Protein AF-A0A6J4HSN8-F1 (afdb_monomer_lite)

pLDDT: mean 77.22, std 13.05, range [32.66, 96.19]

Foldseek 3Di:
DDDPCCVVVVVVVVVVVVVVLVVVVVVCVVPPVVVVVVLVVLQQLQAWDQLDDVLQKIKGKAFDAKEKERWDQDPNDTDIDIDTDIAMEMDSPHGDDTDRDSDHDDYHYDNPDDLKDKYKYKDKDFQVNLQVVLCVQAAQDWDAFPNRQKIKHFPGWGWFDDAFWIKIKTFIWIWHDDPPDIDIDGDIWIWTWHWDQDPVQQWIATPPTAGDPPPDPVVVVVCVCVRVTVNSVVSRVRSTGRCVVVQVVVQVSVQSSQQPDATDVNQKHKHWDFPDWAWDDWGHDRTIIMTIIMTMTGIDMDGPDD

Structure (mmCIF, N/CA/C/O backbone):
data_AF-A0A6J4HSN8-F1
#
_entry.id   AF-A0A6J4HSN8-F1
#
loop_
_atom_site.group_PDB
_atom_site.id
_atom_site.type_symbol
_atom_site.label_atom_id
_atom_site.label_alt_id
_atom_site.label_comp_id
_atom_site.label_asym_id
_atom_site.label_entity_id
_atom_site.label_seq_id
_atom_site.pdbx_PDB_ins_code
_atom_site.Cartn_x
_atom_site.Cartn_y
_atom_site.Cartn_z
_atom_site.occupancy
_atom_site.B_iso_or_equiv
_atom_site.auth_seq_id
_atom_site.auth_comp_id
_atom_site.auth_asym_id
_atom_site.auth_atom_id
_atom_site.pdbx_PDB_model_num
ATOM 1 N N . LEU A 1 1 ? -29.006 -45.020 51.223 1.00 35.62 1 LEU A N 1
ATOM 2 C CA . LEU A 1 1 ? -29.617 -44.200 50.151 1.00 35.62 1 LEU A CA 1
ATOM 3 C C . LEU A 1 1 ? -28.921 -42.832 50.129 1.00 35.62 1 LEU A C 1
ATOM 5 O O . LEU A 1 1 ? -29.121 -42.061 51.056 1.00 35.62 1 LEU A O 1
ATOM 9 N N . LYS A 1 2 ? -28.040 -42.537 49.160 1.00 32.66 2 LYS A N 1
ATOM 10 C CA . LYS A 1 2 ? -27.459 -41.186 49.002 1.00 32.66 2 LYS A CA 1
ATOM 11 C C . LYS A 1 2 ? -28.371 -40.393 48.066 1.00 32.66 2 LYS A C 1
ATOM 13 O O . LYS A 1 2 ? -28.342 -40.602 46.857 1.00 32.66 2 LYS A O 1
ATOM 18 N N . ILE A 1 3 ? -29.231 -39.540 48.618 1.00 44.28 3 ILE A N 1
ATOM 19 C CA . ILE A 1 3 ? -30.069 -38.646 47.812 1.00 44.28 3 ILE A CA 1
ATOM 20 C C . ILE A 1 3 ? -29.162 -37.510 47.329 1.00 44.28 3 ILE A C 1
ATOM 22 O O . ILE A 1 3 ? -28.754 -36.661 48.114 1.00 44.28 3 ILE A O 1
ATOM 26 N N . GLY A 1 4 ? -28.793 -37.526 46.046 1.00 40.25 4 GLY A N 1
ATOM 27 C CA . GLY A 1 4 ? -28.019 -36.450 45.431 1.00 40.25 4 GLY A CA 1
ATOM 28 C C . GLY A 1 4 ? -28.843 -35.165 45.388 1.00 40.25 4 GLY A C 1
ATOM 29 O O . GLY A 1 4 ? -29.735 -35.041 44.553 1.00 40.25 4 GLY A O 1
ATOM 30 N N . LEU A 1 5 ? -28.553 -34.228 46.294 1.00 46.97 5 LEU A N 1
ATOM 31 C CA . LEU A 1 5 ? -29.228 -32.928 46.400 1.00 46.97 5 LEU A CA 1
ATOM 32 C C . LEU A 1 5 ? -28.950 -32.007 45.194 1.00 46.97 5 LEU A C 1
ATOM 34 O O . LEU A 1 5 ? -29.726 -31.090 44.948 1.00 46.97 5 LEU A O 1
ATOM 38 N N . ALA A 1 6 ? -27.906 -32.288 44.402 1.00 48.78 6 ALA A N 1
ATOM 39 C CA . ALA A 1 6 ? -27.501 -31.498 43.232 1.00 48.78 6 ALA A CA 1
ATOM 40 C C . ALA A 1 6 ? -28.662 -31.216 42.259 1.00 48.78 6 ALA A C 1
ATOM 42 O O . ALA A 1 6 ? -28.942 -30.062 41.949 1.00 48.78 6 ALA A O 1
ATOM 43 N N . ARG A 1 7 ? -29.451 -32.245 41.915 1.00 44.44 7 ARG A N 1
ATOM 44 C CA . ARG A 1 7 ? -30.573 -32.150 40.957 1.00 44.44 7 ARG A CA 1
ATOM 45 C C . ARG A 1 7 ? -31.725 -31.229 41.383 1.00 44.44 7 ARG A C 1
ATOM 47 O O . ARG A 1 7 ? -32.540 -30.858 40.546 1.00 44.44 7 ARG A O 1
ATOM 54 N N . PHE A 1 8 ? -31.811 -30.885 42.668 1.00 53.31 8 PHE A N 1
ATOM 55 C CA . PHE A 1 8 ? -32.818 -29.963 43.205 1.00 53.31 8 PHE A CA 1
ATOM 56 C C . PHE A 1 8 ? -32.242 -28.573 43.498 1.00 53.31 8 PHE A C 1
ATOM 58 O O . PHE A 1 8 ? -32.979 -27.591 43.519 1.00 53.31 8 PHE A O 1
ATOM 65 N N . VAL A 1 9 ? -30.926 -28.488 43.706 1.00 49.81 9 VAL A N 1
ATOM 66 C CA . VAL A 1 9 ? -30.218 -27.254 44.058 1.00 49.81 9 VAL A CA 1
ATOM 67 C C . VAL A 1 9 ? -29.805 -26.475 42.804 1.00 49.81 9 VAL A C 1
ATOM 69 O O . VAL A 1 9 ? -29.931 -25.255 42.789 1.00 49.81 9 VAL A O 1
ATOM 72 N N . GLU A 1 10 ? -29.409 -27.146 41.720 1.00 52.69 10 GLU A N 1
ATOM 73 C CA . GLU A 1 10 ? -29.001 -26.496 40.462 1.00 52.69 10 GLU A CA 1
ATOM 74 C C . GLU A 1 10 ? -30.102 -25.656 39.791 1.00 52.69 10 GLU A C 1
ATOM 76 O O . GLU A 1 10 ? -29.844 -24.484 39.505 1.00 52.69 10 GLU A O 1
ATOM 81 N N . PRO A 1 11 ? -31.342 -26.154 39.604 1.00 55.50 11 PRO A N 1
ATOM 82 C CA . PRO A 1 11 ? -32.409 -25.355 38.998 1.00 55.50 11 PRO A CA 1
ATOM 83 C C . PRO A 1 11 ? -32.839 -24.179 39.886 1.00 55.50 11 PRO A C 1
ATOM 85 O O . PRO A 1 11 ? -33.181 -23.103 39.393 1.00 55.50 11 PRO A O 1
ATOM 88 N N . ALA A 1 12 ? -32.815 -24.365 41.210 1.00 55.16 12 ALA A N 1
ATOM 89 C CA . ALA A 1 12 ? -33.155 -23.326 42.178 1.00 55.16 12 ALA A CA 1
ATOM 90 C C . ALA A 1 12 ? -32.089 -22.217 42.218 1.00 55.16 12 ALA A C 1
ATOM 92 O O . ALA A 1 12 ? -32.441 -21.035 42.197 1.00 55.16 12 ALA A O 1
ATOM 93 N N . LEU A 1 13 ? -30.804 -22.588 42.181 1.00 51.19 13 LEU A N 1
ATOM 94 C CA . LEU A 1 13 ? -29.681 -21.656 42.068 1.00 51.19 13 LEU A CA 1
ATOM 95 C C . LEU A 1 13 ? -29.677 -20.922 40.724 1.00 51.19 13 LEU A C 1
ATOM 97 O O . LEU A 1 13 ? -29.475 -19.712 40.709 1.00 51.19 13 LEU A O 1
ATOM 101 N N . GLN A 1 14 ? -29.961 -21.596 39.604 1.00 54.94 14 GLN A N 1
ATOM 102 C CA . GLN A 1 14 ? -30.083 -20.945 38.290 1.00 54.94 14 GLN A CA 1
ATOM 103 C C . GLN A 1 14 ? -31.237 -19.942 38.243 1.00 54.94 14 GLN A C 1
ATOM 105 O O . GLN A 1 14 ? -31.077 -18.833 37.729 1.00 54.94 14 GLN A O 1
ATOM 110 N N . ASN A 1 15 ? -32.389 -20.286 38.819 1.00 64.25 15 ASN A N 1
ATOM 111 C CA . ASN A 1 15 ? -33.522 -19.369 38.911 1.00 64.25 15 ASN A CA 1
ATOM 112 C C . ASN A 1 15 ? -33.229 -18.171 39.828 1.00 64.25 15 ASN A C 1
ATOM 114 O O . ASN A 1 15 ? -33.616 -17.047 39.502 1.00 64.25 15 ASN A O 1
ATOM 118 N N . GLN A 1 16 ? -32.524 -18.378 40.946 1.00 55.88 16 GLN A N 1
ATOM 119 C CA . GLN A 1 16 ? -32.071 -17.283 41.808 1.00 55.88 16 GLN A CA 1
ATOM 120 C C . GLN A 1 16 ? -31.019 -16.414 41.121 1.00 55.88 16 GLN A C 1
ATOM 122 O O . GLN A 1 16 ? -31.151 -15.199 41.172 1.00 55.88 16 GLN A O 1
ATOM 127 N N . MET A 1 17 ? -30.045 -16.994 40.415 1.00 53.16 17 MET A N 1
ATOM 128 C CA . MET A 1 17 ? -29.073 -16.236 39.621 1.00 53.16 17 MET A CA 1
ATOM 129 C C . MET A 1 17 ? -29.759 -15.422 38.525 1.00 53.16 17 MET A C 1
ATOM 131 O O . MET A 1 17 ? -29.436 -14.258 38.366 1.00 53.16 17 MET A O 1
ATOM 135 N N . THR A 1 18 ? -30.756 -15.975 37.830 1.00 61.28 18 THR A N 1
ATOM 136 C CA . THR A 1 18 ? -31.493 -15.251 36.778 1.00 61.28 18 THR A CA 1
ATOM 137 C C . THR A 1 18 ? -32.290 -14.075 37.353 1.00 61.28 18 THR A C 1
ATOM 139 O O . THR A 1 18 ? -32.287 -12.986 36.780 1.00 61.28 18 THR A O 1
ATOM 142 N N . ARG A 1 19 ? -32.932 -14.251 38.520 1.00 64.00 19 ARG A N 1
ATOM 143 C CA . ARG A 1 19 ? -33.612 -13.150 39.228 1.00 64.00 19 ARG A CA 1
ATOM 144 C C . ARG A 1 19 ? -32.633 -12.115 39.769 1.00 64.00 19 ARG A C 1
ATOM 146 O O . ARG A 1 19 ? -32.897 -10.928 39.624 1.00 64.00 19 ARG A O 1
ATOM 153 N N . LEU A 1 20 ? -31.526 -12.553 40.366 1.00 55.06 20 LEU A N 1
ATOM 154 C CA . LEU A 1 20 ? -30.485 -11.671 40.886 1.00 55.06 20 LEU A CA 1
ATOM 155 C C . LEU A 1 20 ? -29.830 -10.886 39.753 1.00 55.06 20 LEU A C 1
ATOM 157 O O . LEU A 1 20 ? -29.659 -9.690 39.907 1.00 55.06 20 LEU A O 1
ATOM 161 N N . SER A 1 21 ? -29.559 -11.499 38.597 1.00 53.72 21 SER A N 1
ATOM 162 C CA . SER A 1 21 ? -29.107 -10.799 37.391 1.00 53.72 21 SER A CA 1
ATOM 163 C C . SER A 1 21 ? -30.133 -9.772 36.919 1.00 53.72 21 SER A C 1
ATOM 165 O O . SER A 1 21 ? -29.753 -8.638 36.668 1.00 53.72 21 SER A O 1
ATOM 167 N N . GLY A 1 22 ? -31.428 -10.107 36.883 1.00 60.62 22 GLY A N 1
ATOM 168 C CA . GLY A 1 22 ? -32.477 -9.148 36.512 1.00 60.62 22 GLY A CA 1
ATOM 169 C C . GLY A 1 22 ? -32.633 -7.981 37.500 1.00 60.62 22 GLY A C 1
ATOM 170 O O . GLY A 1 22 ? -32.866 -6.846 37.089 1.00 60.62 22 GLY A O 1
ATOM 171 N N . GLN A 1 23 ? -32.474 -8.230 38.802 1.00 55.91 23 GLN A N 1
ATOM 172 C CA . GLN A 1 23 ? -32.487 -7.191 39.839 1.00 55.91 23 GLN A CA 1
ATOM 173 C C . GLN A 1 23 ? -31.212 -6.345 39.821 1.00 55.91 23 GLN A C 1
ATOM 175 O O . GLN A 1 23 ? -31.280 -5.131 40.000 1.00 55.91 23 GLN A O 1
ATOM 180 N N . LEU A 1 24 ? -30.060 -6.965 39.562 1.00 51.94 24 LEU A N 1
ATOM 181 C CA . LEU A 1 24 ? -28.791 -6.273 39.394 1.00 51.94 24 LEU A CA 1
ATOM 182 C C . LEU A 1 24 ? -28.817 -5.409 38.133 1.00 51.94 24 LEU A C 1
ATOM 184 O O . LEU A 1 24 ? -28.381 -4.271 38.197 1.00 51.94 24 LEU A O 1
ATOM 188 N N . ASP A 1 25 ? -29.398 -5.886 37.029 1.00 51.94 25 ASP A N 1
ATOM 189 C CA . ASP A 1 25 ? -29.615 -5.097 35.811 1.00 51.94 25 ASP A CA 1
ATOM 190 C C . ASP A 1 25 ? -30.486 -3.867 36.099 1.00 51.94 25 ASP A C 1
ATOM 192 O O . ASP A 1 25 ? -30.161 -2.764 35.660 1.00 51.94 25 ASP A O 1
ATOM 196 N N . GLN A 1 26 ? -31.558 -4.017 36.884 1.00 60.19 26 GLN A N 1
ATOM 197 C CA . GLN A 1 26 ? -32.403 -2.893 37.299 1.00 60.19 26 GLN A CA 1
ATOM 198 C C . GLN A 1 26 ? -31.677 -1.913 38.233 1.00 60.19 26 GLN A C 1
ATOM 200 O O . GLN A 1 26 ? -31.840 -0.705 38.085 1.00 60.19 26 GLN A O 1
ATOM 205 N N . GLU A 1 27 ? -30.873 -2.390 39.184 1.00 53.91 27 GLU A N 1
ATOM 206 C CA . GLU A 1 27 ? -30.109 -1.518 40.086 1.00 53.91 27 GLU A CA 1
ATOM 207 C C . GLU A 1 27 ? -28.909 -0.859 39.391 1.00 53.91 27 GLU A C 1
ATOM 209 O O . GLU A 1 27 ? -28.627 0.309 39.648 1.00 53.91 27 GLU A O 1
ATOM 214 N N . ILE A 1 28 ? -28.257 -1.540 38.447 1.00 52.53 28 ILE A N 1
ATOM 215 C CA . ILE A 1 28 ? -27.231 -0.970 37.566 1.00 52.53 28 ILE A CA 1
ATOM 216 C C . ILE A 1 28 ? -27.851 0.134 36.701 1.00 52.53 28 ILE A C 1
ATOM 218 O O . ILE A 1 28 ? -27.281 1.217 36.609 1.00 52.53 28 ILE A O 1
ATOM 222 N N . GLN A 1 29 ? -29.045 -0.085 36.141 1.00 53.22 29 GLN A N 1
ATOM 223 C CA . GLN A 1 29 ? -29.783 0.945 35.398 1.00 53.22 29 GLN A CA 1
ATOM 224 C C . GLN A 1 29 ? -30.197 2.146 36.264 1.00 53.22 29 GLN A C 1
ATOM 226 O O . GLN A 1 29 ? -30.306 3.251 35.739 1.00 53.22 29 GLN A O 1
ATOM 231 N N . LYS A 1 30 ? -30.437 1.948 37.567 1.00 54.84 30 LYS A N 1
ATOM 232 C CA . LYS A 1 30 ? -30.853 3.012 38.499 1.00 54.84 30 LYS A CA 1
ATOM 233 C C . LYS A 1 30 ? -29.694 3.779 39.137 1.00 54.84 30 LYS A C 1
ATOM 235 O O . LYS A 1 30 ? -29.874 4.944 39.474 1.00 54.84 30 LYS A O 1
ATOM 240 N N . ARG A 1 31 ? -28.547 3.132 39.379 1.00 46.34 31 ARG A N 1
ATOM 241 C CA . ARG A 1 31 ? -27.444 3.691 40.190 1.00 46.34 31 ARG A CA 1
ATOM 242 C C . ARG A 1 31 ? -26.204 4.071 39.397 1.00 46.34 31 ARG A C 1
ATOM 244 O O . ARG A 1 31 ? -25.412 4.874 39.878 1.00 46.34 31 ARG A O 1
ATOM 251 N N . LEU A 1 32 ? -26.021 3.515 38.204 1.00 53.09 32 LEU A N 1
ATOM 252 C CA . LEU A 1 32 ? -24.936 3.896 37.314 1.00 53.09 32 LEU A CA 1
ATOM 253 C C . LEU A 1 32 ? -25.524 4.682 36.140 1.00 53.09 32 LEU A C 1
ATOM 255 O O . LEU A 1 32 ? -26.276 4.131 35.339 1.00 53.09 32 LEU A O 1
ATOM 259 N N . ASN A 1 33 ? -25.104 5.940 35.965 1.00 62.31 33 ASN A N 1
ATOM 260 C CA . ASN A 1 33 ? -25.348 6.731 34.748 1.00 62.31 33 ASN A CA 1
ATOM 261 C C . ASN A 1 33 ? -24.555 6.177 33.541 1.00 62.31 33 ASN A C 1
ATOM 263 O O . ASN A 1 33 ? -23.995 6.921 32.739 1.00 62.31 33 ASN A O 1
ATOM 267 N N . LEU A 1 34 ? -24.500 4.849 33.375 1.00 61.59 34 LEU A N 1
ATOM 268 C CA . LEU A 1 34 ? -23.818 4.139 32.288 1.00 61.59 34 LEU A CA 1
ATOM 269 C C . LEU A 1 34 ? -24.185 4.714 30.927 1.00 61.59 34 LEU A C 1
ATOM 271 O O . LEU A 1 34 ? -23.325 4.824 30.064 1.00 61.59 34 LEU A O 1
ATOM 275 N N . ARG A 1 35 ? -25.440 5.134 30.742 1.00 68.88 35 ARG A N 1
ATOM 276 C CA . ARG A 1 35 ? -25.881 5.776 29.505 1.00 68.88 35 ARG A CA 1
ATOM 277 C C . ARG A 1 35 ? -25.112 7.064 29.207 1.00 68.88 35 ARG A C 1
ATOM 279 O O . ARG A 1 35 ? -24.726 7.261 28.061 1.00 68.88 35 ARG A O 1
ATOM 286 N N . GLU A 1 36 ? -24.876 7.916 30.201 1.00 72.12 36 GLU A N 1
ATOM 287 C CA . GLU A 1 36 ? -24.117 9.160 30.027 1.00 72.12 36 GLU A CA 1
ATOM 288 C C . GLU A 1 36 ? -22.640 8.872 29.748 1.00 72.12 36 GLU A C 1
ATOM 290 O O . GLU A 1 36 ? -22.066 9.458 28.834 1.00 72.12 36 GLU A O 1
ATOM 295 N N . TYR A 1 37 ? -22.038 7.912 30.453 1.00 68.62 37 TYR A N 1
ATOM 296 C CA . TYR A 1 37 ? -20.655 7.496 30.195 1.00 68.62 37 TYR A CA 1
ATOM 297 C C . TYR A 1 37 ? -20.482 6.894 28.797 1.00 68.62 37 TYR A C 1
ATOM 299 O O . TYR A 1 37 ? -19.551 7.248 28.072 1.00 68.62 37 TYR A O 1
ATOM 307 N N . ILE A 1 38 ? -21.409 6.029 28.379 1.00 72.44 38 ILE A N 1
ATOM 308 C CA . ILE A 1 38 ? -21.435 5.450 27.034 1.00 72.44 38 ILE A CA 1
ATOM 309 C C . ILE A 1 38 ? -21.650 6.555 25.991 1.00 72.44 38 ILE A C 1
ATOM 311 O O . ILE A 1 38 ? -20.986 6.546 24.960 1.00 72.44 38 ILE A O 1
ATOM 315 N N . GLN A 1 39 ? -22.512 7.538 26.264 1.00 78.88 39 GLN A N 1
ATOM 316 C CA . GLN A 1 39 ? -22.728 8.697 25.396 1.00 78.88 39 GLN A CA 1
ATOM 317 C C . GLN A 1 39 ? -21.461 9.545 25.240 1.00 78.88 39 GLN A C 1
ATOM 319 O O . GLN A 1 39 ? -21.115 9.943 24.128 1.00 78.88 39 GLN A O 1
ATOM 324 N N . GLN A 1 40 ? -20.741 9.811 26.330 1.00 76.44 40 GLN A N 1
ATOM 325 C CA . GLN A 1 40 ? -19.476 10.537 26.269 1.00 76.44 40 GLN A CA 1
ATOM 326 C C . GLN A 1 40 ? -18.419 9.746 25.496 1.00 76.44 40 GLN A C 1
ATOM 328 O O . GLN A 1 40 ? -17.773 10.307 24.612 1.00 76.44 40 GLN A O 1
ATOM 333 N N . ALA A 1 41 ? -18.268 8.448 25.773 1.00 73.56 41 ALA A N 1
ATOM 334 C CA . ALA A 1 41 ? -17.351 7.580 25.039 1.00 73.56 41 ALA A CA 1
ATOM 335 C C . ALA A 1 41 ? -17.697 7.537 23.542 1.00 73.56 41 ALA A C 1
ATOM 337 O O . ALA A 1 41 ? -16.810 7.687 22.708 1.00 73.56 41 ALA A O 1
ATOM 338 N N . TRP A 1 42 ? -18.984 7.432 23.199 1.00 82.12 42 TRP A N 1
ATOM 339 C CA . TRP A 1 42 ? -19.491 7.446 21.826 1.00 82.12 42 TRP A CA 1
ATOM 340 C C . TRP A 1 42 ? -19.127 8.730 21.076 1.00 82.12 42 TRP A C 1
ATOM 342 O O . TRP A 1 42 ? -18.672 8.677 19.933 1.00 82.12 42 TRP A O 1
ATOM 352 N N . LEU A 1 43 ? -19.293 9.889 21.716 1.00 84.94 43 LEU A N 1
ATOM 353 C CA . LEU A 1 43 ? -18.927 11.181 21.133 1.00 84.94 43 LEU A CA 1
ATOM 354 C C . LEU A 1 43 ? -17.409 11.335 20.987 1.00 84.94 43 LEU A C 1
ATOM 356 O O . LEU A 1 43 ? -16.938 11.827 19.963 1.00 84.94 43 LEU A O 1
ATOM 360 N N . LYS A 1 44 ? -16.639 10.920 22.000 1.00 80.00 44 LYS A N 1
ATOM 361 C CA . LYS A 1 44 ? -15.176 11.058 22.007 1.00 80.00 44 LYS A CA 1
ATOM 362 C C . LYS A 1 44 ? -14.499 10.114 21.010 1.00 80.00 44 LYS A C 1
ATOM 364 O O . LYS A 1 44 ? -13.562 10.536 20.344 1.00 80.00 44 LYS A O 1
ATOM 369 N N . LEU A 1 45 ? -14.995 8.882 20.856 1.00 79.44 45 LEU A N 1
ATOM 370 C CA . LEU A 1 45 ? -14.466 7.887 19.912 1.00 79.44 45 LEU A CA 1
ATOM 371 C C . LEU A 1 45 ? -14.485 8.397 18.460 1.00 79.44 45 LEU A C 1
ATOM 373 O O . LEU A 1 45 ? -13.597 8.074 17.681 1.00 79.44 45 LEU A O 1
ATOM 377 N N . GLN A 1 46 ? -15.481 9.214 18.109 1.00 87.31 46 GLN A N 1
ATOM 378 C CA . GLN A 1 46 ? -15.662 9.763 16.761 1.00 87.31 46 GLN A CA 1
ATOM 379 C C . GLN A 1 46 ? -14.707 10.912 16.415 1.00 87.31 46 GLN A C 1
ATOM 381 O O . GLN A 1 46 ? -14.684 11.370 15.271 1.00 87.31 46 GLN A O 1
ATOM 386 N N . GLN A 1 47 ? -13.938 11.417 17.382 1.00 87.12 47 GLN A N 1
ATOM 387 C CA . GLN A 1 47 ? -13.013 12.518 17.138 1.00 87.12 47 GLN A CA 1
ATOM 388 C C . GLN A 1 47 ? -11.721 12.008 16.482 1.00 87.12 47 GLN A C 1
ATOM 390 O O . GLN A 1 47 ? -11.125 11.056 16.987 1.00 87.12 47 GLN A O 1
ATOM 395 N N . PRO A 1 48 ? -11.236 12.652 15.402 1.00 87.44 48 PRO A N 1
ATOM 396 C CA . PRO A 1 48 ? -9.945 12.318 14.815 1.00 87.44 48 PRO A CA 1
ATOM 397 C C . PRO A 1 48 ? -8.804 12.479 15.809 1.00 87.44 48 PRO A C 1
ATOM 399 O O . PRO A 1 48 ? -8.647 13.543 16.415 1.00 87.44 48 PRO A O 1
ATOM 402 N N . VAL A 1 49 ? -7.958 11.459 15.893 1.00 81.94 49 VAL A N 1
ATOM 403 C CA . VAL A 1 49 ? -6.756 11.463 16.726 1.00 81.94 49 VAL A CA 1
ATOM 404 C C . VAL A 1 49 ? -5.535 11.507 15.824 1.00 81.94 49 VAL A C 1
ATOM 406 O O . VAL A 1 49 ? -5.412 10.709 14.896 1.00 81.94 49 VAL A O 1
ATOM 409 N N . GLN A 1 50 ? -4.623 12.439 16.093 1.00 82.38 50 GLN A N 1
ATOM 410 C CA . GLN A 1 50 ? -3.338 12.455 15.409 1.00 82.38 50 GLN A CA 1
ATOM 411 C C . GLN A 1 50 ? -2.495 11.301 15.944 1.00 82.38 50 GLN A C 1
ATOM 413 O O . GLN A 1 50 ? -2.169 11.266 17.129 1.00 82.38 50 GLN A O 1
ATOM 418 N N . ILE A 1 51 ? -2.160 10.362 15.068 1.00 73.00 51 ILE A N 1
ATOM 419 C CA . ILE A 1 51 ? -1.403 9.162 15.427 1.00 73.00 51 ILE A CA 1
ATOM 420 C C . ILE A 1 51 ? 0.074 9.263 15.047 1.00 73.00 51 ILE A C 1
ATOM 422 O O . ILE A 1 51 ? 0.893 8.549 15.623 1.00 73.00 51 ILE A O 1
ATOM 426 N N . ASP A 1 52 ? 0.418 10.166 14.123 1.00 70.31 52 ASP A N 1
ATOM 427 C CA . ASP A 1 52 ? 1.799 10.487 13.774 1.00 70.31 52 ASP A CA 1
ATOM 428 C C . ASP A 1 52 ? 1.929 11.957 13.341 1.00 70.31 52 ASP A C 1
ATOM 430 O O . ASP A 1 52 ? 1.178 12.449 12.495 1.00 70.31 52 ASP A O 1
ATOM 434 N N . LYS A 1 53 ? 2.881 12.678 13.943 1.00 76.25 53 LYS A N 1
ATOM 435 C CA . LYS A 1 53 ? 3.138 14.093 13.630 1.00 76.25 53 LYS A CA 1
ATOM 436 C C . LYS A 1 53 ? 3.995 14.269 12.378 1.00 76.25 53 LYS A C 1
ATOM 438 O O . LYS A 1 53 ? 3.774 15.220 11.637 1.00 76.25 53 LYS A O 1
ATOM 443 N N . THR A 1 54 ? 4.950 13.373 12.146 1.00 68.81 54 THR A N 1
ATOM 444 C CA . THR A 1 54 ? 5.903 13.434 11.031 1.00 68.81 54 THR A CA 1
ATOM 445 C C . THR A 1 54 ? 5.197 13.265 9.691 1.00 68.81 54 THR A C 1
ATOM 447 O O . THR A 1 54 ? 5.461 14.013 8.757 1.00 68.81 54 THR A O 1
ATOM 450 N N . TYR A 1 55 ? 4.259 12.325 9.618 1.00 67.19 55 TYR A N 1
ATOM 451 C CA . TYR A 1 55 ? 3.469 12.035 8.423 1.00 67.19 55 TYR A CA 1
ATOM 452 C C . TYR A 1 55 ? 2.101 12.726 8.427 1.00 67.19 55 TYR A C 1
ATOM 454 O O . TYR A 1 55 ? 1.286 12.455 7.549 1.00 67.19 55 TYR A O 1
ATOM 462 N N . ASN A 1 56 ? 1.831 13.584 9.422 1.00 73.25 56 ASN A N 1
ATOM 463 C CA . ASN A 1 5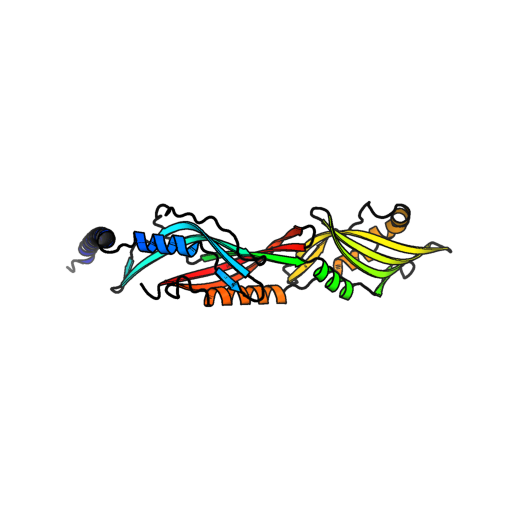6 ? 0.531 14.223 9.640 1.00 73.25 56 ASN A CA 1
ATOM 464 C C . ASN A 1 56 ? -0.636 13.220 9.526 1.00 73.25 56 ASN A C 1
ATOM 466 O O . ASN A 1 56 ? -1.636 13.478 8.854 1.00 73.25 56 ASN A O 1
ATOM 470 N N . ALA A 1 57 ? -0.466 12.049 10.146 1.00 72.25 57 ALA A N 1
ATOM 471 C CA . ALA A 1 57 ? -1.400 10.940 10.054 1.00 72.25 57 ALA A CA 1
ATOM 472 C C . ALA A 1 57 ? -2.474 11.042 11.141 1.00 72.25 57 ALA A C 1
ATOM 474 O O . ALA A 1 57 ? -2.170 11.214 12.327 1.00 72.25 57 ALA A O 1
ATOM 475 N N . TRP A 1 58 ? -3.731 10.888 10.738 1.00 81.75 58 TRP A N 1
ATOM 476 C CA . TRP A 1 58 ? -4.905 10.987 11.594 1.00 81.75 58 TRP A CA 1
ATOM 477 C C . TRP A 1 58 ? -5.761 9.732 11.483 1.00 81.75 58 TRP A C 1
ATOM 479 O O . TRP A 1 58 ? -6.136 9.329 10.385 1.00 81.75 58 TRP A O 1
ATOM 489 N N . LEU A 1 59 ? -6.100 9.151 12.631 1.00 79.31 59 LEU A N 1
ATOM 490 C CA . LEU A 1 59 ? -7.013 8.024 12.772 1.00 79.31 59 LEU A CA 1
ATOM 491 C C . LEU A 1 59 ? -8.420 8.543 13.066 1.00 79.31 59 LEU A C 1
ATOM 493 O O . LEU A 1 59 ? -8.601 9.382 13.947 1.00 79.31 59 LEU A O 1
ATOM 497 N N . THR A 1 60 ? -9.415 8.018 12.363 1.00 83.75 60 THR A N 1
ATOM 498 C CA . THR A 1 60 ? -10.834 8.291 12.607 1.00 83.75 60 THR A CA 1
ATOM 499 C C . THR A 1 60 ? -11.582 6.983 12.805 1.00 83.75 60 THR A C 1
ATOM 501 O O . THR A 1 60 ? -11.411 6.040 12.030 1.00 83.75 60 THR A O 1
ATOM 504 N N . VAL A 1 61 ? -12.429 6.936 13.833 1.00 81.56 61 VAL A N 1
ATOM 505 C CA . VAL A 1 61 ? -13.312 5.803 14.116 1.00 81.56 61 VAL A CA 1
ATOM 506 C C . VAL A 1 61 ? -14.748 6.222 13.825 1.00 81.56 61 VAL A C 1
ATOM 508 O O . VAL A 1 61 ? -15.234 7.217 14.356 1.00 81.56 61 VAL A O 1
ATOM 511 N N . ILE A 1 62 ? -15.430 5.455 12.980 1.00 85.44 62 ILE A N 1
ATOM 512 C CA . ILE A 1 62 ? -16.826 5.663 12.596 1.00 85.44 62 ILE A CA 1
ATOM 513 C C . ILE A 1 62 ? -17.632 4.496 13.179 1.00 85.44 62 ILE A C 1
ATOM 515 O O . ILE A 1 62 ? -17.701 3.429 12.560 1.00 85.44 62 ILE A O 1
ATOM 519 N N . PRO A 1 63 ? -18.176 4.641 14.398 1.00 83.25 63 PRO A N 1
ATOM 520 C CA . PRO A 1 63 ? -18.930 3.583 15.046 1.00 83.25 63 PRO A CA 1
ATOM 521 C C . PRO A 1 63 ? -20.358 3.495 14.488 1.00 83.25 63 PRO A C 1
ATOM 523 O O . PRO A 1 63 ? -21.006 4.509 14.227 1.00 83.25 63 PRO A O 1
ATOM 526 N N . HIS A 1 64 ? -20.857 2.269 14.339 1.00 83.00 64 HIS A N 1
ATOM 527 C CA . HIS A 1 64 ? -22.208 1.964 13.860 1.00 83.00 64 HIS A CA 1
ATOM 528 C C . HIS A 1 64 ? -23.090 1.349 14.947 1.00 83.00 64 HIS A C 1
ATOM 530 O O . HIS A 1 64 ? -24.187 1.848 15.186 1.00 83.00 64 HIS A O 1
ATOM 536 N N . ASP A 1 65 ? -22.597 0.318 15.639 1.00 81.06 65 ASP A N 1
ATOM 537 C CA . ASP A 1 65 ? -23.371 -0.412 16.648 1.00 81.06 65 ASP A CA 1
ATOM 538 C C . ASP A 1 65 ? -22.613 -0.524 17.968 1.00 81.06 65 ASP A C 1
ATOM 540 O O . ASP A 1 65 ? -21.384 -0.641 17.985 1.00 81.06 65 ASP A O 1
ATOM 544 N N . ILE A 1 66 ? -23.367 -0.592 19.068 1.00 78.50 66 ILE A N 1
ATOM 545 C CA . ILE A 1 66 ? -22.847 -0.932 20.394 1.00 78.50 66 ILE A CA 1
ATOM 546 C C . ILE A 1 66 ? -23.340 -2.328 20.752 1.00 78.50 66 ILE A C 1
ATOM 548 O O . ILE A 1 66 ? -24.544 -2.604 20.746 1.00 78.50 66 ILE A O 1
ATOM 552 N N . ARG A 1 67 ? -22.400 -3.208 21.085 1.00 77.94 67 ARG A N 1
ATOM 553 C CA . ARG A 1 67 ? -22.658 -4.590 21.480 1.00 77.94 67 ARG A CA 1
ATOM 554 C C . ARG A 1 67 ? -22.267 -4.808 22.930 1.00 77.94 67 ARG A C 1
ATOM 556 O O . ARG A 1 67 ? -21.243 -4.304 23.378 1.00 77.94 67 ARG A O 1
ATOM 563 N N . ILE A 1 68 ? -23.062 -5.587 23.651 1.00 75.81 68 ILE A N 1
ATOM 564 C CA . ILE A 1 68 ? -22.801 -5.935 25.049 1.00 75.81 68 ILE A CA 1
ATOM 565 C C . ILE A 1 68 ? -22.862 -7.444 25.249 1.00 75.81 68 ILE A C 1
ATOM 567 O O . ILE A 1 68 ? -23.728 -8.118 24.685 1.00 75.81 68 ILE A O 1
ATOM 571 N N . SER A 1 69 ? -21.942 -7.991 26.038 1.00 75.81 69 SER A N 1
ATOM 572 C CA . SER A 1 69 ? -22.011 -9.399 26.411 1.00 75.81 69 SER A CA 1
ATOM 573 C C . SER A 1 69 ? -23.091 -9.573 27.470 1.00 75.81 69 SER A C 1
ATOM 575 O O . SER A 1 69 ? -23.329 -8.650 28.251 1.00 75.81 69 SER A O 1
ATOM 577 N N . PRO A 1 70 ? -23.710 -10.758 27.583 1.00 70.38 70 PRO A N 1
ATOM 578 C CA . PRO A 1 70 ? -24.429 -11.080 28.804 1.00 70.38 70 PRO A CA 1
ATOM 579 C C . PRO A 1 70 ? -23.498 -10.904 30.002 1.00 70.38 70 PRO A C 1
ATOM 581 O O . PRO A 1 70 ? -22.306 -11.225 29.917 1.00 70.38 70 PRO A O 1
ATOM 584 N N . LEU A 1 71 ? -24.051 -10.406 31.100 1.00 69.38 71 LEU A N 1
ATOM 585 C CA . LEU A 1 71 ? -23.354 -10.306 32.369 1.00 69.38 71 LEU A CA 1
ATOM 586 C C . LEU A 1 71 ? -22.995 -11.713 32.863 1.00 69.38 71 LEU A C 1
ATOM 588 O O . LEU A 1 71 ? -23.865 -12.580 32.954 1.00 69.38 71 LEU A O 1
ATOM 592 N N . GLN A 1 72 ? -21.720 -11.950 33.164 1.00 69.38 72 GLN A N 1
ATOM 593 C CA . GLN A 1 72 ? -21.249 -13.232 33.689 1.00 69.38 72 GLN A CA 1
ATOM 594 C C . GLN A 1 72 ? -20.681 -13.038 35.089 1.00 69.38 72 GLN A C 1
ATOM 596 O O . GLN A 1 72 ? -19.763 -12.246 35.280 1.00 69.38 72 GLN A O 1
ATOM 601 N N . ALA A 1 73 ? -21.207 -13.776 36.063 1.00 67.94 73 ALA A N 1
ATOM 602 C CA . ALA A 1 73 ? -20.645 -13.836 37.405 1.00 67.94 73 ALA A CA 1
ATOM 603 C C . ALA A 1 73 ? -19.787 -15.103 37.528 1.00 67.94 73 ALA A C 1
ATOM 605 O O . ALA A 1 73 ? -20.310 -16.213 37.450 1.00 67.94 73 ALA A O 1
ATOM 606 N N . ALA A 1 74 ? -18.475 -14.944 37.698 1.00 68.25 74 ALA A N 1
ATOM 607 C CA . ALA A 1 74 ? -17.546 -16.054 37.901 1.00 68.25 74 ALA A CA 1
ATOM 608 C C . ALA A 1 74 ? -16.470 -15.657 38.917 1.00 68.25 74 ALA A C 1
ATOM 610 O O . ALA A 1 74 ? -15.962 -14.540 38.875 1.00 68.25 74 ALA A O 1
ATOM 611 N N . ASN A 1 75 ? -16.121 -16.562 39.836 1.00 66.81 75 ASN A N 1
ATOM 612 C CA . ASN A 1 75 ? -15.079 -16.354 40.855 1.00 66.81 75 ASN A CA 1
ATOM 613 C C . ASN A 1 75 ? -15.261 -15.075 41.702 1.00 66.81 75 ASN A C 1
ATOM 615 O O . ASN A 1 75 ? -14.290 -14.399 42.031 1.00 66.81 75 ASN A O 1
ATOM 619 N N . GLY A 1 76 ? -16.508 -14.712 42.023 1.00 65.00 76 GLY A N 1
ATOM 620 C CA . GLY A 1 76 ? -16.815 -13.488 42.775 1.00 65.00 76 GLY A CA 1
ATOM 621 C C . GLY A 1 76 ? -16.624 -12.186 41.986 1.00 65.00 76 GLY A C 1
ATOM 622 O O . GLY A 1 76 ? -16.702 -11.112 42.571 1.00 65.00 76 GLY A O 1
ATOM 623 N N . GLN A 1 77 ? -16.392 -12.265 40.672 1.00 51.25 77 GLN A N 1
ATOM 624 C CA . GLN A 1 77 ? -16.251 -11.115 39.782 1.00 51.25 77 GLN A CA 1
ATOM 625 C C . GLN A 1 77 ? -17.414 -11.057 38.788 1.00 51.25 77 GLN A C 1
ATOM 627 O O . GLN A 1 77 ? -17.861 -12.079 38.260 1.00 51.25 77 GLN A O 1
ATOM 632 N N . LEU A 1 78 ? -17.895 -9.842 38.532 1.00 57.94 78 LEU A N 1
ATOM 633 C CA . LEU A 1 78 ? -18.875 -9.537 37.494 1.00 57.94 78 LEU A CA 1
ATOM 634 C C . LEU A 1 78 ? -18.133 -9.104 36.230 1.00 57.94 78 LEU A C 1
ATOM 636 O O . LEU A 1 78 ? -17.451 -8.084 36.224 1.00 57.94 78 LEU A O 1
ATOM 640 N N . ASN A 1 79 ? -18.285 -9.878 35.160 1.00 63.25 79 ASN A N 1
ATOM 641 C CA . ASN A 1 79 ? -17.675 -9.622 33.865 1.00 63.25 79 ASN A CA 1
ATOM 642 C C . ASN A 1 79 ? -18.731 -9.116 32.880 1.00 63.25 79 ASN A C 1
ATOM 644 O O . ASN A 1 79 ? -19.693 -9.819 32.557 1.00 63.25 79 ASN A O 1
ATOM 648 N N . LEU A 1 80 ? -18.516 -7.900 32.381 1.00 66.06 80 LEU A N 1
ATOM 649 C CA . LEU A 1 80 ? -19.324 -7.256 31.352 1.00 66.06 80 LEU A CA 1
ATOM 650 C C . LEU A 1 80 ? -18.394 -6.755 30.246 1.00 66.06 80 LEU A C 1
ATOM 652 O O . LEU A 1 80 ? -17.454 -6.012 30.519 1.00 66.06 80 LEU A O 1
ATOM 656 N N . ARG A 1 81 ? -18.644 -7.153 28.996 1.00 71.50 81 ARG A N 1
ATOM 657 C CA . ARG A 1 81 ? -17.879 -6.693 27.830 1.00 71.50 81 ARG A CA 1
ATOM 658 C C . ARG A 1 81 ? -18.750 -5.780 26.987 1.00 71.50 81 ARG A C 1
ATOM 660 O O . ARG A 1 81 ? -19.880 -6.138 26.663 1.00 71.50 81 ARG A O 1
ATOM 667 N N . ILE A 1 82 ? -18.203 -4.633 26.608 1.00 70.69 82 ILE A N 1
ATOM 668 C CA . ILE A 1 82 ? -18.828 -3.681 25.690 1.00 70.69 82 ILE A CA 1
ATOM 669 C C . ILE A 1 82 ? -17.923 -3.586 24.464 1.00 70.69 82 ILE A C 1
ATOM 671 O O . ILE A 1 82 ? -16.717 -3.392 24.598 1.00 70.69 82 ILE A O 1
ATOM 675 N N . GLY A 1 83 ? -18.496 -3.756 23.278 1.00 71.00 83 GLY A N 1
ATOM 676 C CA . GLY A 1 83 ? -17.805 -3.658 21.999 1.00 71.00 83 GLY A CA 1
ATOM 677 C C . GLY A 1 83 ? -18.497 -2.670 21.068 1.00 71.00 83 GLY A C 1
ATOM 678 O O . GLY A 1 83 ? -19.699 -2.429 21.181 1.00 71.00 83 GLY A O 1
ATOM 679 N N . PHE A 1 84 ? -17.735 -2.125 20.126 1.00 75.12 84 PHE A N 1
ATOM 680 C CA . PHE A 1 84 ? -18.242 -1.253 19.071 1.00 75.12 84 PHE A CA 1
ATOM 681 C C . PHE A 1 84 ? -17.965 -1.906 17.721 1.00 75.12 84 PHE A C 1
ATOM 683 O O . PHE A 1 84 ? -16.833 -2.309 17.454 1.00 75.12 84 PHE A O 1
ATOM 690 N N . ASN A 1 85 ? -18.982 -1.989 16.866 1.00 75.56 85 ASN A N 1
ATOM 691 C CA . ASN A 1 85 ? -18.747 -2.238 15.449 1.00 75.56 85 ASN A CA 1
ATOM 692 C C . ASN A 1 85 ? -18.422 -0.898 14.801 1.00 75.56 85 ASN A C 1
ATOM 694 O O . ASN A 1 85 ? -19.284 -0.019 14.763 1.00 75.56 85 ASN A O 1
ATOM 698 N N . SER A 1 86 ? -17.204 -0.754 14.288 1.00 76.06 86 SER A N 1
ATOM 699 C CA . SER A 1 86 ? -16.727 0.511 13.737 1.00 76.06 86 SER A CA 1
ATOM 700 C C . SER A 1 86 ? -15.938 0.300 12.457 1.00 76.06 86 SER A C 1
ATOM 702 O O . SER A 1 86 ? -15.186 -0.667 12.341 1.00 76.06 86 SER A O 1
ATOM 704 N N . PHE A 1 87 ? -16.043 1.256 11.538 1.00 75.56 87 PHE A N 1
ATOM 705 C CA . PHE A 1 87 ? -15.036 1.432 10.500 1.00 75.56 87 PHE A CA 1
ATOM 706 C C . PHE A 1 87 ? -13.908 2.300 11.043 1.00 75.56 87 PHE A C 1
ATOM 708 O O . PHE A 1 87 ? -14.150 3.322 11.685 1.00 75.56 87 PHE A O 1
ATOM 715 N N . ILE A 1 88 ? -12.671 1.883 10.795 1.00 75.50 88 ILE A N 1
ATOM 716 C CA . ILE A 1 88 ? -11.477 2.624 11.191 1.00 75.50 88 ILE A CA 1
ATOM 717 C C . ILE A 1 88 ? -10.734 3.013 9.919 1.00 75.50 88 ILE A C 1
ATOM 719 O O . ILE A 1 88 ? -10.430 2.150 9.093 1.00 75.50 88 ILE A O 1
ATOM 723 N N . GLN A 1 89 ? -10.450 4.306 9.782 1.00 73.44 89 GLN A N 1
ATOM 724 C CA . GLN A 1 89 ? -9.735 4.882 8.649 1.00 73.44 89 GLN A CA 1
ATOM 725 C C . GLN A 1 89 ? -8.565 5.733 9.141 1.00 73.44 89 GLN A C 1
ATOM 727 O O . GLN A 1 89 ? -8.695 6.475 10.116 1.00 73.44 89 GLN A O 1
ATOM 732 N N . THR A 1 90 ? -7.454 5.683 8.409 1.00 73.88 90 THR A N 1
ATOM 733 C CA . THR A 1 90 ? -6.326 6.607 8.578 1.00 73.88 90 THR A CA 1
ATOM 734 C C . THR A 1 90 ? -6.150 7.468 7.334 1.00 73.88 90 THR A C 1
ATOM 736 O O . THR A 1 90 ? -6.227 6.960 6.216 1.00 73.88 90 THR A O 1
ATOM 739 N N . VAL A 1 91 ? -5.880 8.760 7.526 1.00 72.94 91 VAL A N 1
ATOM 740 C CA . VAL A 1 91 ? -5.540 9.712 6.457 1.00 72.94 91 VAL A CA 1
ATOM 741 C C . VAL A 1 91 ? -4.249 10.458 6.788 1.00 72.94 91 VAL A C 1
ATOM 743 O O . VAL A 1 91 ? -3.988 10.751 7.950 1.00 72.94 91 VAL A O 1
ATOM 746 N N . THR A 1 92 ? -3.435 10.761 5.779 1.00 68.38 92 THR A N 1
ATOM 747 C CA . THR A 1 92 ? -2.134 11.456 5.913 1.00 68.38 92 THR A CA 1
ATOM 748 C C . THR A 1 92 ? -2.129 12.855 5.292 1.00 68.38 92 THR A C 1
ATOM 750 O O . THR A 1 92 ? -1.125 13.559 5.326 1.00 68.38 92 THR A O 1
ATOM 753 N N . ASN A 1 93 ? -3.261 13.305 4.747 1.00 67.19 93 ASN A N 1
ATOM 754 C CA . ASN A 1 93 ? -3.420 14.615 4.111 1.00 67.19 93 ASN A CA 1
ATOM 755 C C . ASN A 1 93 ? -3.960 15.697 5.070 1.00 67.19 93 ASN A C 1
ATOM 757 O O . ASN A 1 93 ? -4.518 16.699 4.625 1.00 67.19 93 ASN A O 1
ATOM 761 N N . GLY A 1 94 ? -3.788 15.508 6.382 1.00 71.50 94 GLY A N 1
ATOM 762 C CA . GLY A 1 94 ? -4.250 16.432 7.420 1.00 71.50 94 GLY A CA 1
ATOM 763 C C . GLY A 1 94 ? -5.437 15.929 8.234 1.00 71.50 94 GLY A C 1
ATOM 764 O O . GLY A 1 94 ? -5.909 14.808 8.058 1.00 71.50 94 GLY A O 1
ATOM 765 N N . LYS A 1 95 ? -5.891 16.762 9.183 1.00 84.19 95 LYS A N 1
ATOM 766 C CA . LYS A 1 95 ? -6.977 16.404 10.103 1.00 84.19 95 LYS A CA 1
ATOM 767 C C . LYS A 1 95 ? -8.288 16.247 9.322 1.00 84.19 95 LYS A C 1
ATOM 769 O O . LYS A 1 95 ? -8.768 17.239 8.768 1.00 84.19 95 LYS A O 1
ATOM 774 N N . PRO A 1 96 ? -8.905 15.055 9.300 1.00 82.62 96 PRO A N 1
ATOM 775 C CA . PRO A 1 96 ? -10.151 14.853 8.579 1.00 82.62 96 PRO A CA 1
ATOM 776 C C . PRO A 1 96 ? -11.287 15.631 9.245 1.00 82.62 96 PRO A C 1
ATOM 778 O O . PRO A 1 96 ? -11.371 15.730 10.471 1.00 82.62 96 PRO A O 1
ATOM 781 N N . THR A 1 97 ? -12.189 16.170 8.428 1.00 84.44 97 THR A N 1
ATOM 782 C CA . THR A 1 97 ? -13.456 16.724 8.917 1.00 84.44 97 THR A CA 1
ATOM 783 C C . THR A 1 97 ? -14.476 15.597 8.985 1.00 84.44 97 THR A C 1
ATOM 785 O O . THR A 1 97 ? -14.841 15.029 7.959 1.00 84.44 97 THR A O 1
ATOM 788 N N . VAL A 1 98 ? -14.926 15.260 10.191 1.00 82.56 98 VAL A N 1
ATOM 789 C CA . VAL A 1 98 ? -15.866 14.156 10.427 1.00 82.56 98 VAL A CA 1
ATOM 790 C C . VAL A 1 98 ? -17.166 14.718 10.978 1.00 82.56 98 VAL A C 1
ATOM 792 O O . VAL A 1 98 ? -17.155 15.553 11.884 1.00 82.56 98 VAL A O 1
ATOM 795 N N . LYS A 1 99 ? -18.298 14.248 10.453 1.00 86.62 99 LYS A N 1
ATOM 796 C CA . LYS A 1 99 ? -19.614 14.565 11.009 1.00 86.62 99 LYS A CA 1
ATOM 797 C C . LYS A 1 99 ? -19.894 13.624 12.178 1.00 86.62 99 LYS A C 1
ATOM 799 O O . LYS A 1 99 ? -20.233 12.464 11.964 1.00 86.62 99 LYS A O 1
ATOM 804 N N . ILE A 1 100 ? -19.755 14.131 13.400 1.00 87.12 100 ILE A N 1
ATOM 805 C CA . ILE A 1 100 ? -20.053 13.369 14.617 1.00 87.12 100 ILE A CA 1
ATOM 806 C C . ILE A 1 100 ? -21.550 13.038 14.644 1.00 87.12 100 ILE A C 1
ATOM 808 O O . ILE A 1 100 ? -22.391 13.927 14.514 1.00 87.12 100 ILE A O 1
ATOM 812 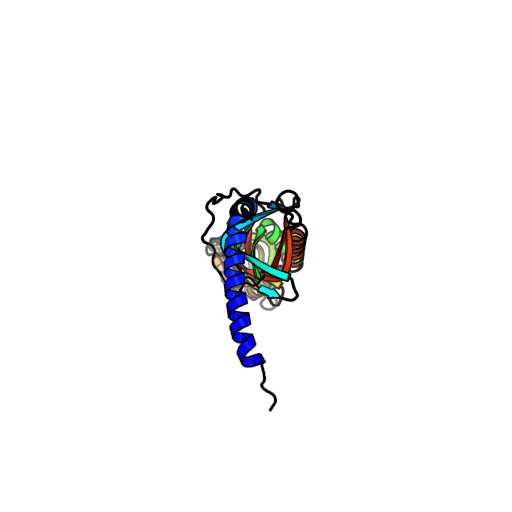N N . ASN A 1 101 ? -21.884 11.763 14.828 1.00 87.44 101 ASN A N 1
ATOM 813 C CA . ASN A 1 101 ? -23.227 11.299 15.132 1.00 87.44 101 ASN A CA 1
ATOM 814 C C . ASN A 1 101 ? -23.452 11.362 16.652 1.00 87.44 101 ASN A C 1
ATOM 816 O O . ASN A 1 101 ? -22.910 10.526 17.382 1.00 87.44 101 ASN A O 1
ATOM 820 N N . PRO A 1 102 ? -24.264 12.307 17.157 1.00 86.50 102 PRO A N 1
ATOM 821 C CA . PRO A 1 102 ? -24.519 12.409 18.586 1.00 86.50 102 PRO A CA 1
ATOM 822 C C . PRO A 1 102 ? -25.493 11.346 19.097 1.00 86.50 102 PRO A C 1
ATOM 824 O O . PRO A 1 102 ? -25.611 11.161 20.303 1.00 86.50 102 PRO A O 1
ATOM 827 N N . THR A 1 103 ? -26.198 10.649 18.206 1.00 86.81 103 THR A N 1
ATOM 828 C CA . THR A 1 103 ? -27.238 9.700 18.594 1.00 86.81 103 THR A CA 1
ATOM 829 C C . THR A 1 103 ? -26.616 8.367 18.966 1.00 86.81 103 THR A C 1
ATOM 831 O O . THR A 1 103 ? -25.950 7.738 18.142 1.00 86.81 103 THR A O 1
ATOM 834 N N . LEU A 1 104 ? -26.877 7.921 20.193 1.00 80.75 104 LEU A N 1
ATOM 835 C CA . LEU A 1 104 ? -26.487 6.592 20.631 1.00 80.75 104 LEU A CA 1
ATOM 836 C C . LEU A 1 104 ? -27.348 5.528 19.927 1.00 80.75 104 LEU A C 1
ATOM 838 O O . LEU A 1 104 ? -28.579 5.593 20.029 1.00 80.75 104 LEU A O 1
ATOM 842 N N . PRO A 1 105 ? -26.751 4.550 19.223 1.00 81.12 105 PRO A N 1
ATOM 843 C CA . PRO A 1 105 ? -27.506 3.466 18.609 1.00 81.12 105 PRO A CA 1
ATOM 844 C C . PRO A 1 105 ? -28.116 2.556 19.682 1.00 81.12 105 PRO A C 1
ATOM 846 O O . PRO A 1 105 ? -27.731 2.578 20.855 1.00 81.12 105 PRO A O 1
ATOM 849 N N . LYS A 1 106 ? -29.081 1.726 19.277 1.00 75.50 106 LYS A N 1
ATOM 850 C CA . LYS A 1 106 ? -29.668 0.727 20.177 1.00 75.50 106 LYS A CA 1
ATOM 851 C C . LYS A 1 106 ? -28.595 -0.275 20.611 1.00 75.50 106 LYS A C 1
ATOM 853 O O . LYS A 1 106 ? -27.802 -0.733 19.794 1.00 75.50 106 LYS A O 1
ATOM 858 N N . LEU A 1 107 ? -28.609 -0.627 21.894 1.00 72.12 107 LEU A N 1
ATOM 859 C CA . LEU A 1 107 ? -27.711 -1.630 22.455 1.00 72.12 107 LEU A CA 1
ATOM 860 C C . LEU A 1 107 ? -28.113 -3.026 21.967 1.00 72.12 107 LEU A C 1
ATOM 862 O O . LEU A 1 107 ? -29.276 -3.411 22.085 1.00 72.12 107 LEU A O 1
ATOM 866 N N . ILE A 1 108 ? -27.150 -3.786 21.449 1.00 77.31 108 ILE A N 1
ATOM 867 C CA . ILE A 1 108 ? -27.365 -5.152 20.967 1.00 77.31 108 ILE A CA 1
ATOM 868 C C . ILE A 1 108 ? -26.675 -6.125 21.923 1.00 77.31 108 ILE A C 1
ATOM 870 O O . ILE A 1 108 ? -25.459 -6.076 22.101 1.00 77.31 108 ILE A O 1
ATOM 874 N N . THR A 1 109 ? -27.423 -7.042 22.531 1.00 73.69 109 THR A N 1
ATOM 875 C CA . THR A 1 109 ? -26.820 -8.118 23.328 1.00 73.69 109 THR A CA 1
ATOM 876 C C . THR A 1 109 ? -26.269 -9.202 22.406 1.00 73.69 109 THR A C 1
ATOM 878 O O . THR A 1 109 ? -27.006 -9.770 21.602 1.00 73.69 109 THR A O 1
ATOM 881 N N . ASP A 1 110 ? -24.980 -9.516 22.528 1.00 76.00 110 ASP A N 1
ATOM 882 C CA . ASP A 1 110 ? -24.307 -10.510 21.694 1.00 76.00 110 ASP A CA 1
ATOM 883 C C . ASP A 1 110 ? -23.400 -11.415 22.535 1.00 76.00 110 ASP A C 1
ATOM 885 O O . ASP A 1 110 ? -22.445 -10.977 23.178 1.00 76.00 110 ASP A O 1
ATOM 889 N N . LYS A 1 111 ? -23.691 -12.719 22.513 1.00 73.25 111 LYS A N 1
ATOM 890 C CA . LYS A 1 111 ? -22.898 -13.741 23.213 1.00 73.25 111 LYS A CA 1
ATOM 891 C C . LYS A 1 111 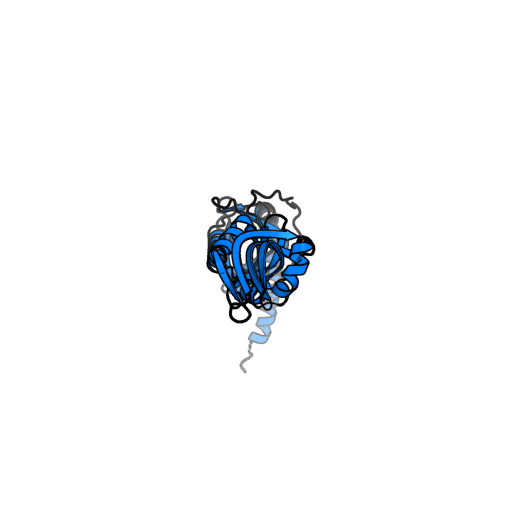? -21.545 -14.003 22.545 1.00 73.25 111 LYS A C 1
ATOM 893 O O . LYS A 1 111 ? -20.694 -14.643 23.151 1.00 73.25 111 LYS A O 1
ATOM 898 N N . ARG A 1 112 ? -21.352 -13.538 21.307 1.00 74.25 112 ARG A N 1
ATOM 899 C CA . ARG A 1 112 ? -20.184 -13.823 20.461 1.00 74.25 112 ARG A CA 1
ATOM 900 C C . ARG A 1 112 ? -19.287 -12.602 20.283 1.00 74.25 112 ARG A C 1
ATOM 902 O O . ARG A 1 112 ? -18.629 -12.471 19.256 1.00 74.25 112 ARG A O 1
ATOM 909 N N . LEU A 1 113 ? -19.265 -11.698 21.260 1.00 73.38 113 LEU A N 1
ATOM 910 C CA . LEU A 1 113 ? -18.329 -10.579 21.254 1.00 73.38 113 LEU A CA 1
ATOM 911 C C . LEU A 1 113 ? -16.889 -11.091 21.161 1.00 73.38 113 LEU A C 1
ATOM 913 O O . LEU A 1 113 ? -16.386 -11.766 22.062 1.00 73.38 113 LEU A O 1
ATOM 917 N N . THR A 1 114 ? -16.245 -10.760 20.046 1.00 73.31 114 THR A N 1
ATOM 918 C CA . THR A 1 114 ? -14.825 -11.010 19.808 1.00 73.31 114 THR A CA 1
ATOM 919 C C . THR A 1 114 ? -14.063 -9.704 19.894 1.00 73.31 114 THR A C 1
ATOM 921 O O . THR A 1 114 ? -14.579 -8.676 19.467 1.00 73.31 114 THR A O 1
ATOM 924 N N . ASP A 1 115 ? -12.804 -9.762 20.308 1.00 75.88 115 ASP A N 1
ATOM 925 C CA . ASP A 1 115 ? -11.918 -8.594 20.295 1.00 75.88 115 ASP A CA 1
ATOM 926 C C . ASP A 1 115 ? -11.282 -8.378 18.918 1.00 75.88 115 ASP A C 1
ATOM 928 O O . ASP A 1 115 ? -10.223 -7.776 18.835 1.00 75.88 115 ASP A O 1
ATOM 932 N N . ASN A 1 116 ? -11.828 -8.949 17.839 1.00 79.94 116 ASN A N 1
ATOM 933 C CA . ASN A 1 116 ? -11.244 -8.838 16.505 1.00 79.94 116 ASN A CA 1
ATOM 934 C C . ASN A 1 116 ? -11.440 -7.423 15.951 1.00 79.94 116 ASN A C 1
ATOM 936 O O . ASN A 1 116 ? -12.525 -6.857 16.057 1.00 79.94 116 ASN A O 1
ATOM 940 N N . VAL A 1 117 ? -10.407 -6.884 15.305 1.00 78.19 117 VAL A N 1
ATOM 941 C CA . VAL A 1 117 ? -10.473 -5.591 14.614 1.00 78.19 117 VAL A CA 1
ATOM 942 C C . VAL A 1 117 ? -9.980 -5.731 13.182 1.00 78.19 117 VAL A C 1
ATOM 944 O O . VAL A 1 117 ? -9.073 -6.522 12.911 1.00 78.19 117 VAL A O 1
ATOM 947 N N . GLN A 1 118 ? -10.566 -4.938 12.289 1.00 80.50 118 GLN A N 1
ATOM 948 C CA . GLN A 1 118 ? -10.111 -4.742 10.921 1.00 80.50 118 GLN A CA 1
ATOM 949 C C . GLN A 1 118 ? -9.920 -3.240 10.679 1.00 80.50 118 GLN A C 1
ATOM 951 O O . GLN A 1 118 ? -10.834 -2.452 10.918 1.00 80.50 118 GLN A O 1
ATOM 956 N N . ILE A 1 119 ? -8.729 -2.842 10.240 1.00 78.25 119 ILE A N 1
ATOM 957 C CA . ILE A 1 119 ? -8.342 -1.447 10.017 1.00 78.25 119 ILE A CA 1
ATOM 958 C C . ILE A 1 119 ? -7.949 -1.290 8.550 1.00 78.25 119 ILE A C 1
ATOM 960 O O . ILE A 1 119 ? -7.056 -1.991 8.071 1.00 78.25 119 ILE A O 1
ATOM 964 N N . GLY A 1 120 ? -8.606 -0.363 7.852 1.00 76.69 120 GLY A N 1
ATOM 965 C CA . GLY A 1 120 ? -8.252 0.020 6.489 1.00 76.69 120 GLY A CA 1
ATOM 966 C C . GLY A 1 120 ? -7.301 1.213 6.490 1.00 76.69 120 GLY A C 1
ATOM 967 O O . GLY A 1 120 ? -7.608 2.259 7.065 1.00 76.69 120 GLY A O 1
ATOM 968 N N . LEU A 1 121 ? -6.152 1.072 5.838 1.00 76.56 121 LEU A N 1
ATOM 969 C CA . LEU A 1 121 ? -5.191 2.154 5.636 1.00 76.56 121 LEU A CA 1
ATOM 970 C C . LEU A 1 121 ? -4.991 2.385 4.144 1.00 76.56 121 LEU A C 1
ATOM 972 O O . LEU A 1 121 ? -4.994 1.441 3.364 1.00 76.56 121 LEU A O 1
ATOM 976 N N . VAL A 1 122 ? -4.750 3.628 3.751 1.00 75.19 122 VAL A N 1
ATOM 977 C CA . VAL A 1 122 ? -4.417 3.958 2.366 1.00 75.19 122 VAL A CA 1
ATOM 978 C C . VAL A 1 122 ? -2.905 4.133 2.263 1.00 75.19 122 VAL A C 1
ATOM 980 O O . VAL A 1 122 ? -2.333 5.003 2.915 1.00 75.19 122 VAL A O 1
ATOM 983 N N . GLY A 1 123 ? -2.255 3.282 1.473 1.00 75.94 123 GLY A N 1
ATOM 984 C CA . GLY A 1 123 ? -0.864 3.449 1.066 1.00 75.94 123 GLY A CA 1
ATOM 985 C C . GLY A 1 123 ? -0.795 4.205 -0.255 1.00 75.94 123 GLY A C 1
ATOM 986 O O . GLY A 1 123 ? -1.519 3.869 -1.189 1.00 75.94 123 GLY A O 1
ATOM 987 N N . GLU A 1 124 ? 0.082 5.201 -0.346 1.00 79.44 124 GLU A N 1
ATOM 988 C CA . GLU A 1 124 ? 0.264 6.016 -1.547 1.00 79.44 124 GLU A CA 1
ATOM 989 C C . GLU A 1 124 ? 1.740 6.043 -1.955 1.00 79.44 124 GLU A C 1
ATOM 991 O O . GLU A 1 124 ? 2.621 6.320 -1.142 1.00 79.44 124 GLU A O 1
ATOM 996 N N . VAL A 1 125 ? 2.005 5.767 -3.232 1.00 82.44 125 VAL A N 1
ATOM 997 C CA . VAL A 1 125 ? 3.322 5.891 -3.858 1.00 82.44 125 VAL A CA 1
ATOM 998 C C . VAL A 1 125 ? 3.220 6.918 -4.985 1.00 82.44 125 VAL A C 1
ATOM 1000 O O . VAL A 1 125 ? 2.684 6.601 -6.053 1.00 82.44 125 VAL A O 1
ATOM 1003 N N . PRO A 1 126 ? 3.737 8.142 -4.787 1.00 85.81 126 PRO A N 1
ATOM 1004 C CA . PRO A 1 126 ? 3.766 9.155 -5.834 1.00 85.81 126 PRO A CA 1
ATOM 1005 C C . PRO A 1 126 ? 4.543 8.678 -7.063 1.00 85.81 126 PRO A C 1
ATOM 1007 O O . PRO A 1 126 ? 5.594 8.038 -6.942 1.00 85.81 126 PRO A O 1
ATOM 1010 N N . PHE A 1 127 ? 4.083 9.043 -8.262 1.00 91.06 127 PHE A N 1
ATOM 1011 C CA . PHE A 1 127 ? 4.761 8.674 -9.506 1.00 91.06 127 PHE A CA 1
ATOM 1012 C C . PHE A 1 127 ? 6.174 9.239 -9.610 1.00 91.06 127 PHE A C 1
ATOM 1014 O O . PHE A 1 127 ? 7.015 8.630 -10.265 1.00 91.06 127 PHE A O 1
ATOM 1021 N N . THR A 1 128 ? 6.475 10.352 -8.941 1.00 89.25 128 THR A N 1
ATOM 1022 C CA . THR A 1 128 ? 7.839 10.890 -8.841 1.00 89.25 128 THR A CA 1
ATOM 1023 C C . THR A 1 128 ? 8.781 9.897 -8.163 1.00 89.25 128 THR A C 1
ATOM 1025 O O . THR A 1 128 ? 9.866 9.626 -8.676 1.00 89.25 128 THR A O 1
ATOM 1028 N N . HIS A 1 129 ? 8.342 9.288 -7.060 1.00 86.38 129 HIS A N 1
ATOM 1029 C CA . HIS A 1 129 ? 9.116 8.284 -6.340 1.00 86.38 129 HIS A CA 1
ATOM 1030 C C . HIS A 1 129 ? 9.219 6.975 -7.132 1.00 86.38 129 HIS A C 1
ATOM 1032 O O . HIS A 1 129 ? 10.317 6.454 -7.317 1.00 86.38 129 HIS A O 1
ATOM 1038 N N . ALA A 1 130 ? 8.101 6.483 -7.678 1.00 88.50 130 ALA A N 1
ATOM 1039 C CA . ALA A 1 130 ? 8.103 5.282 -8.516 1.00 88.50 130 ALA A CA 1
ATOM 1040 C C . ALA A 1 130 ? 8.998 5.446 -9.761 1.00 88.50 130 ALA A C 1
ATOM 1042 O O . ALA A 1 130 ? 9.732 4.532 -10.132 1.00 88.50 130 ALA A O 1
ATOM 1043 N N . THR A 1 131 ? 8.984 6.632 -10.377 1.00 93.50 131 THR A N 1
ATOM 1044 C CA . THR A 1 131 ? 9.856 6.980 -11.507 1.00 93.50 131 THR A CA 1
ATOM 1045 C C . THR A 1 131 ? 11.324 6.911 -11.108 1.00 93.50 131 THR A C 1
ATOM 1047 O O . THR A 1 131 ? 12.119 6.349 -11.854 1.00 93.50 131 THR A O 1
ATOM 1050 N N . GLN A 1 132 ? 11.694 7.437 -9.937 1.00 92.00 132 GLN A N 1
ATOM 1051 C CA . GLN A 1 132 ? 13.077 7.397 -9.467 1.00 92.00 132 GLN A CA 1
ATOM 1052 C C . GLN A 1 132 ? 13.574 5.958 -9.272 1.00 92.00 132 GLN A C 1
ATOM 1054 O O . GLN A 1 132 ? 14.634 5.603 -9.785 1.00 92.00 132 GLN A O 1
ATOM 1059 N N . LEU A 1 133 ? 12.769 5.109 -8.627 1.00 89.25 133 LEU A N 1
ATOM 1060 C CA . LEU A 1 133 ? 13.089 3.688 -8.466 1.00 89.25 133 LEU A CA 1
ATOM 1061 C C . LEU A 1 133 ? 13.227 2.980 -9.819 1.00 89.25 133 LEU A C 1
ATOM 1063 O O . LEU A 1 133 ? 14.101 2.135 -10.001 1.00 89.25 133 LEU A O 1
ATOM 1067 N N . LEU A 1 134 ? 12.381 3.326 -10.793 1.00 91.50 134 LEU A N 1
ATOM 1068 C CA . LEU A 1 134 ? 12.473 2.742 -12.125 1.00 91.50 134 LEU A CA 1
ATOM 1069 C C . LEU A 1 134 ? 13.734 3.210 -12.862 1.00 91.50 134 LEU A C 1
ATOM 1071 O O . LEU A 1 134 ? 14.393 2.391 -13.501 1.00 91.50 134 LEU A O 1
ATOM 1075 N N . LYS A 1 135 ? 14.118 4.487 -12.737 1.00 94.94 135 LYS A N 1
ATOM 1076 C CA . LYS A 1 135 ? 15.360 5.026 -13.321 1.00 94.94 135 LYS A CA 1
ATOM 1077 C C . LYS A 1 135 ? 16.581 4.233 -12.867 1.00 94.94 135 LYS A C 1
ATOM 1079 O O . LYS A 1 135 ? 17.372 3.821 -13.711 1.00 94.94 135 LYS A O 1
ATOM 1084 N N . GLU A 1 136 ? 16.688 3.945 -11.572 1.00 92.50 136 GLU A N 1
ATOM 1085 C CA . GLU A 1 136 ? 17.772 3.126 -11.003 1.00 92.50 136 GLU A CA 1
ATOM 1086 C C . GLU A 1 136 ? 17.833 1.721 -11.620 1.00 92.50 136 GLU A C 1
ATOM 1088 O O . GLU A 1 136 ? 18.903 1.125 -11.756 1.00 92.50 136 GLU A O 1
ATOM 1093 N N . GLN A 1 137 ? 16.682 1.193 -12.039 1.00 89.81 137 GLN A N 1
ATOM 1094 C CA . GLN A 1 137 ? 16.599 -0.127 -12.639 1.00 89.81 137 GLN A CA 1
ATOM 1095 C C . GLN A 1 137 ? 16.900 -0.123 -14.130 1.00 89.81 137 GLN A C 1
ATOM 1097 O O . GLN A 1 137 ? 17.490 -1.099 -14.579 1.00 89.81 137 GLN A O 1
ATOM 1102 N N . VAL A 1 138 ? 16.488 0.875 -14.917 1.00 91.88 138 VAL A N 1
ATOM 1103 C CA . VAL A 1 138 ? 16.487 0.751 -16.391 1.00 91.88 138 VAL A CA 1
ATOM 1104 C C . VAL A 1 138 ? 17.313 1.794 -17.130 1.00 91.88 138 VAL A C 1
ATOM 1106 O O . VAL A 1 138 ? 17.759 1.504 -18.240 1.00 91.88 138 VAL A O 1
ATOM 1109 N N . THR A 1 13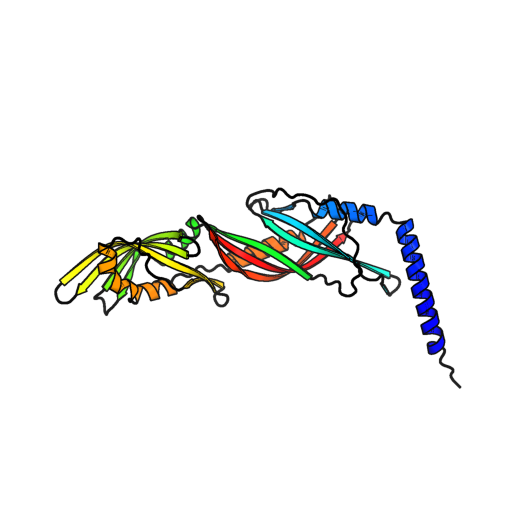9 ? 17.540 2.973 -16.553 1.00 94.94 139 THR A N 1
ATOM 1110 C CA . THR A 1 139 ? 18.238 4.065 -17.240 1.00 94.94 139 THR A CA 1
ATOM 1111 C C . THR A 1 139 ? 19.709 3.714 -17.472 1.00 94.94 139 THR A C 1
ATOM 1113 O O . THR A 1 139 ? 20.373 3.127 -16.622 1.00 94.94 139 THR A O 1
ATOM 1116 N N . GLY A 1 140 ? 20.221 4.029 -18.663 1.00 93.75 140 GLY A N 1
ATOM 1117 C CA . GLY A 1 140 ? 21.577 3.703 -19.112 1.00 93.75 140 GLY A CA 1
ATOM 1118 C C . GLY A 1 140 ? 21.773 2.244 -19.538 1.00 93.75 140 GLY A C 1
ATOM 1119 O O . GLY A 1 140 ? 22.799 1.910 -20.134 1.00 93.75 140 GLY A O 1
ATOM 1120 N N . LYS A 1 141 ? 20.799 1.356 -19.290 1.00 91.94 141 LYS A N 1
ATOM 1121 C CA . LYS A 1 141 ? 20.906 -0.049 -19.693 1.00 91.94 141 LYS A CA 1
ATOM 1122 C C . LYS A 1 141 ? 20.672 -0.215 -21.184 1.00 91.94 141 LYS A C 1
ATOM 1124 O O . LYS A 1 141 ? 19.792 0.411 -21.777 1.00 91.94 141 LYS A O 1
ATOM 1129 N N . THR A 1 142 ? 21.459 -1.114 -21.766 1.00 91.00 142 THR A N 1
ATOM 1130 C CA . THR A 1 142 ? 21.355 -1.507 -23.167 1.00 91.00 142 THR A CA 1
ATOM 1131 C C . THR A 1 142 ? 20.857 -2.942 -23.266 1.00 91.00 142 THR A C 1
ATOM 1133 O O . THR A 1 142 ? 21.432 -3.857 -22.683 1.00 91.00 142 THR A O 1
ATOM 1136 N N . TYR A 1 143 ? 19.788 -3.131 -24.028 1.00 87.62 143 TYR A N 1
ATOM 1137 C CA . TYR A 1 143 ? 19.127 -4.403 -24.254 1.00 87.62 143 TYR A CA 1
ATOM 1138 C C . TYR A 1 143 ? 19.415 -4.871 -25.673 1.00 87.62 143 TYR A C 1
ATOM 1140 O O . TYR A 1 143 ? 19.298 -4.103 -26.631 1.00 87.62 143 TYR A O 1
ATOM 1148 N N . HIS A 1 144 ? 19.767 -6.147 -25.800 1.00 86.88 144 HIS A N 1
ATOM 1149 C CA . HIS A 1 144 ? 20.054 -6.788 -27.075 1.00 86.88 144 HIS A CA 1
ATOM 1150 C C . HIS A 1 144 ? 19.031 -7.887 -27.356 1.00 86.88 144 HIS A C 1
ATOM 1152 O O . HIS A 1 144 ? 18.678 -8.666 -26.471 1.00 86.88 144 HIS A O 1
ATOM 1158 N N . ALA A 1 145 ? 18.583 -7.973 -28.603 1.00 80.06 145 ALA A N 1
ATOM 1159 C CA . ALA A 1 145 ? 17.706 -9.036 -29.077 1.00 80.06 145 ALA A CA 1
ATOM 1160 C C . ALA A 1 145 ? 18.174 -9.562 -30.442 1.00 80.06 145 ALA A C 1
ATOM 1162 O O . ALA A 1 145 ? 19.045 -8.973 -31.090 1.00 80.06 145 ALA A O 1
ATOM 1163 N N . GLU A 1 146 ? 17.645 -10.725 -30.835 1.00 80.56 146 GLU A N 1
ATOM 1164 C CA . GLU A 1 146 ? 17.967 -11.405 -32.101 1.00 80.56 146 GLU A CA 1
ATOM 1165 C C . GLU A 1 146 ? 19.479 -11.557 -32.367 1.00 80.56 146 GLU A C 1
ATOM 1167 O O . GLU A 1 146 ? 19.973 -11.262 -33.456 1.00 80.56 146 GLU A O 1
ATOM 1172 N N . GLY A 1 147 ? 20.243 -11.971 -31.350 1.00 79.31 147 GLY A N 1
ATOM 1173 C CA . GLY A 1 147 ? 21.694 -12.153 -31.480 1.00 79.31 147 GLY A CA 1
ATOM 1174 C C . GLY A 1 147 ? 22.463 -10.849 -31.732 1.00 79.31 147 GLY A C 1
ATOM 1175 O O . GLY A 1 147 ? 23.494 -10.865 -32.395 1.00 79.31 147 GLY A O 1
ATOM 1176 N N . GLY A 1 148 ? 21.946 -9.709 -31.256 1.00 81.19 148 GLY A N 1
ATOM 1177 C CA . GLY A 1 148 ? 22.592 -8.395 -31.366 1.00 81.19 148 GLY A CA 1
ATOM 1178 C C . GLY A 1 148 ? 22.182 -7.579 -32.595 1.00 81.19 148 GLY A C 1
ATOM 1179 O O . GLY A 1 148 ? 22.630 -6.442 -32.747 1.00 81.19 148 GLY A O 1
ATOM 1180 N N . LYS A 1 149 ? 21.300 -8.112 -33.452 1.00 83.88 149 LYS A N 1
ATOM 1181 C CA . LYS A 1 149 ? 20.714 -7.365 -34.582 1.00 83.88 149 LYS A CA 1
ATOM 1182 C C . LYS A 1 149 ? 19.843 -6.199 -34.123 1.00 83.88 149 LYS A C 1
ATOM 1184 O O . LYS A 1 149 ? 19.695 -5.225 -34.859 1.00 83.88 149 LYS A O 1
ATOM 1189 N N . GLN A 1 150 ? 19.285 -6.301 -32.922 1.00 84.62 150 GLN A N 1
ATOM 1190 C CA . GLN A 1 150 ? 18.484 -5.270 -32.280 1.00 84.62 150 GLN A CA 1
ATOM 1191 C C . GLN A 1 150 ? 19.199 -4.809 -31.012 1.00 84.62 150 GLN A C 1
ATOM 1193 O O . GLN A 1 150 ? 19.590 -5.634 -30.184 1.00 84.62 150 GLN A O 1
ATOM 1198 N N . GLN A 1 151 ? 19.365 -3.496 -30.869 1.00 88.44 151 GLN A N 1
ATOM 1199 C CA . GLN A 1 151 ? 19.938 -2.871 -29.681 1.00 88.44 151 GLN A CA 1
ATOM 1200 C C . GLN A 1 151 ? 19.103 -1.654 -29.291 1.00 88.44 151 GLN A C 1
ATOM 1202 O O . GLN A 1 151 ? 18.801 -0.822 -30.147 1.00 88.44 151 GLN A O 1
ATOM 1207 N N . ILE A 1 152 ? 18.769 -1.546 -28.007 1.00 88.94 152 ILE A N 1
ATOM 1208 C CA . ILE A 1 152 ? 18.002 -0.435 -27.435 1.00 88.94 152 ILE A CA 1
ATOM 1209 C C . ILE A 1 152 ? 18.691 0.002 -26.155 1.00 88.94 152 ILE A C 1
ATOM 1211 O O . ILE A 1 152 ? 18.936 -0.828 -25.286 1.00 88.94 152 ILE A O 1
ATOM 1215 N N . THR A 1 153 ? 18.955 1.287 -26.016 1.00 92.19 153 THR A N 1
ATOM 1216 C CA . THR A 1 153 ? 19.433 1.902 -24.785 1.00 92.19 153 THR A CA 1
ATOM 1217 C C . THR A 1 153 ? 18.350 2.831 -24.258 1.00 92.19 153 THR A C 1
ATOM 1219 O O . THR A 1 153 ? 17.783 3.623 -25.014 1.00 92.19 153 THR A O 1
ATOM 1222 N N . VAL A 1 154 ? 18.048 2.714 -22.966 1.00 93.94 154 VAL A N 1
ATOM 1223 C CA . VAL A 1 154 ? 17.083 3.588 -22.288 1.00 93.94 154 VAL A CA 1
ATOM 1224 C C . VAL A 1 154 ? 17.829 4.807 -21.752 1.00 93.94 154 VAL A C 1
ATOM 1226 O O . VAL A 1 154 ? 18.699 4.670 -20.897 1.00 93.94 154 VAL A O 1
ATOM 1229 N N . ASN A 1 155 ? 17.503 5.991 -22.259 1.00 95.69 155 ASN A N 1
ATOM 1230 C CA . ASN A 1 155 ? 18.100 7.260 -21.839 1.00 95.69 155 ASN A CA 1
ATOM 1231 C C . ASN A 1 155 ? 17.384 7.845 -20.623 1.00 95.69 155 ASN A C 1
ATOM 1233 O O . ASN A 1 155 ? 18.026 8.422 -19.752 1.00 95.69 155 ASN A O 1
ATOM 1237 N N . ASP A 1 156 ? 16.059 7.710 -20.576 1.00 96.19 156 ASP A N 1
ATOM 1238 C CA . ASP A 1 156 ? 15.243 8.191 -19.468 1.00 96.19 156 ASP A CA 1
ATOM 1239 C C . ASP A 1 156 ? 13.926 7.417 -19.371 1.00 96.19 156 ASP A C 1
ATOM 1241 O O . ASP A 1 156 ? 13.497 6.753 -20.320 1.00 96.19 156 ASP A O 1
ATOM 1245 N N . VAL A 1 157 ? 13.274 7.521 -18.216 1.00 95.00 157 VAL A N 1
ATOM 1246 C CA . VAL A 1 157 ? 11.971 6.912 -17.955 1.00 95.00 157 VAL A CA 1
ATOM 1247 C C . VAL A 1 157 ? 11.100 7.816 -17.089 1.00 95.00 157 VAL A C 1
ATOM 1249 O O . VAL A 1 157 ? 11.595 8.533 -16.219 1.00 95.00 157 VAL A O 1
ATOM 1252 N N . ALA A 1 158 ? 9.790 7.769 -17.312 1.00 94.94 158 ALA A N 1
ATOM 1253 C CA . ALA A 1 158 ? 8.797 8.391 -16.448 1.00 94.94 158 ALA A CA 1
ATOM 1254 C C . ALA A 1 158 ? 7.560 7.506 -16.317 1.00 94.94 158 ALA A C 1
ATOM 1256 O O . ALA A 1 158 ? 7.166 6.831 -17.270 1.00 94.94 158 ALA A O 1
ATOM 1257 N N . ILE A 1 159 ? 6.945 7.543 -15.139 1.00 93.38 159 ILE A N 1
ATOM 1258 C CA . ILE A 1 159 ? 5.686 6.866 -14.844 1.00 93.38 159 ILE A CA 1
ATOM 1259 C C . ILE A 1 159 ? 4.576 7.908 -14.731 1.00 93.38 159 ILE A C 1
ATOM 1261 O O . ILE A 1 159 ? 4.743 8.950 -14.098 1.00 93.38 159 ILE A O 1
ATOM 1265 N N . SER A 1 160 ? 3.429 7.605 -15.322 1.00 93.88 160 SER A N 1
ATOM 1266 C CA . SER A 1 160 ? 2.172 8.321 -15.129 1.00 93.88 160 SER A CA 1
ATOM 1267 C C . SER A 1 160 ? 0.998 7.340 -15.173 1.00 93.88 160 SER A C 1
ATOM 1269 O O . SER A 1 160 ? 1.189 6.121 -15.180 1.00 93.88 160 SER A O 1
ATOM 1271 N N . SER A 1 161 ? -0.231 7.849 -15.191 1.00 93.19 161 SER A N 1
ATOM 1272 C CA . SER A 1 161 ? -1.439 7.047 -15.381 1.00 93.19 161 SER A CA 1
ATOM 1273 C C . SER A 1 161 ? -2.269 7.540 -16.560 1.00 93.19 161 SER A C 1
ATOM 1275 O O . SER A 1 161 ? -2.228 8.704 -16.957 1.00 93.19 161 SER A O 1
ATOM 1277 N N . SER A 1 162 ? -3.045 6.620 -17.122 1.00 90.75 162 SER A N 1
ATOM 1278 C CA . SER A 1 162 ? -4.101 6.892 -18.089 1.00 90.75 162 SER A CA 1
ATOM 1279 C C . SER A 1 162 ? -5.283 5.994 -17.736 1.00 90.75 162 SER A C 1
ATOM 1281 O O . SER A 1 162 ? -5.277 4.799 -18.034 1.00 90.75 162 SER A O 1
ATOM 1283 N N . GLY A 1 163 ? -6.267 6.563 -17.034 1.00 87.75 163 GLY A N 1
ATOM 1284 C CA . GLY A 1 163 ? -7.370 5.798 -16.452 1.00 87.75 163 GLY A CA 1
ATOM 1285 C C . GLY A 1 163 ? -6.874 4.816 -15.388 1.00 87.75 163 GLY A C 1
ATOM 1286 O O . GLY A 1 163 ? -6.204 5.206 -14.436 1.00 87.75 163 GLY A O 1
ATOM 1287 N N . ASP A 1 164 ? -7.188 3.539 -15.576 1.00 86.19 164 ASP A N 1
ATOM 1288 C CA . ASP A 1 164 ? -6.802 2.419 -14.713 1.00 86.19 164 ASP A CA 1
ATOM 1289 C C . ASP A 1 164 ? -5.449 1.786 -15.091 1.00 86.19 164 ASP A C 1
ATOM 1291 O O . ASP A 1 164 ? -5.015 0.821 -14.461 1.00 86.19 164 ASP A O 1
ATOM 1295 N N . LYS A 1 165 ? -4.758 2.328 -16.104 1.00 91.75 165 LYS A N 1
ATOM 1296 C CA . LYS A 1 165 ? -3.468 1.816 -16.579 1.00 91.75 165 LYS A CA 1
ATOM 1297 C C . LYS A 1 165 ? -2.313 2.725 -16.198 1.00 91.75 165 LYS A C 1
ATOM 1299 O O . LYS A 1 165 ? -2.398 3.951 -16.281 1.00 91.75 165 LYS A O 1
ATOM 1304 N N . LEU A 1 166 ? -1.201 2.098 -15.840 1.00 92.88 166 LEU A N 1
ATOM 1305 C CA . LEU A 1 166 ? 0.072 2.765 -15.623 1.00 92.88 166 LEU A CA 1
ATOM 1306 C C . LEU A 1 166 ? 0.717 3.006 -16.986 1.00 92.88 166 LEU A C 1
ATOM 1308 O O . LEU A 1 166 ? 0.784 2.091 -17.803 1.00 92.88 166 LEU A O 1
ATOM 1312 N N . VAL A 1 167 ? 1.170 4.229 -17.236 1.00 93.00 167 VAL A N 1
ATOM 1313 C CA . VAL A 1 167 ? 1.880 4.607 -18.457 1.00 93.00 167 VAL A CA 1
ATOM 1314 C C . VAL A 1 167 ? 3.362 4.749 -18.134 1.00 93.00 167 VAL A C 1
ATOM 1316 O O . VAL A 1 167 ? 3.748 5.559 -17.296 1.00 93.00 167 VAL A O 1
ATOM 1319 N N . VAL A 1 168 ? 4.196 3.963 -18.806 1.00 92.12 168 VAL A N 1
ATOM 1320 C CA . VAL A 1 168 ? 5.654 4.056 -18.763 1.00 92.12 168 VAL A CA 1
ATOM 1321 C C . VAL A 1 168 ? 6.119 4.731 -20.045 1.00 92.12 168 VAL A C 1
ATOM 1323 O O . VAL A 1 168 ? 6.012 4.171 -21.136 1.00 92.12 168 VAL A O 1
ATOM 1326 N N . MET A 1 169 ? 6.638 5.944 -19.916 1.00 92.56 169 MET A N 1
ATOM 1327 C CA . MET A 1 169 ? 7.303 6.659 -20.996 1.00 92.56 169 MET A CA 1
ATOM 1328 C C . MET A 1 169 ? 8.789 6.321 -20.951 1.00 92.56 169 MET A C 1
ATOM 1330 O O . MET A 1 169 ? 9.422 6.492 -19.913 1.00 92.56 169 MET A O 1
ATOM 1334 N N . LEU A 1 170 ? 9.338 5.838 -22.059 1.00 91.31 170 LEU A N 1
ATOM 1335 C CA . LEU A 1 170 ? 10.755 5.533 -22.223 1.00 91.31 170 LEU A CA 1
ATOM 1336 C C . LEU A 1 170 ? 11.338 6.459 -23.283 1.00 91.31 170 LEU A C 1
ATOM 1338 O O . LEU A 1 170 ? 10.872 6.453 -24.422 1.00 91.31 170 LEU A O 1
ATOM 1342 N N . ASP A 1 171 ? 12.377 7.208 -22.937 1.00 92.12 171 ASP A N 1
ATOM 1343 C CA . ASP A 1 171 ? 13.247 7.841 -23.923 1.00 92.12 171 ASP A CA 1
ATOM 1344 C C . ASP A 1 171 ? 14.306 6.822 -24.336 1.00 92.12 171 ASP A C 1
ATOM 1346 O O . ASP A 1 171 ? 15.072 6.344 -23.497 1.00 92.12 171 ASP A O 1
ATOM 1350 N N . ILE A 1 172 ? 14.322 6.449 -25.613 1.00 90.00 172 ILE A N 1
ATOM 1351 C CA . ILE A 1 172 ? 15.220 5.420 -26.124 1.00 90.00 172 ILE A CA 1
ATOM 1352 C C . ILE A 1 172 ? 16.055 5.920 -27.293 1.00 90.00 172 ILE A C 1
ATOM 1354 O O . ILE A 1 172 ? 15.616 6.710 -28.133 1.00 90.00 172 ILE A O 1
ATOM 1358 N N . ASN A 1 173 ? 17.255 5.360 -27.394 1.00 90.31 173 ASN A N 1
ATOM 1359 C CA . ASN A 1 173 ? 17.998 5.297 -28.640 1.00 90.31 173 ASN A CA 1
ATOM 1360 C C . ASN A 1 173 ? 18.270 3.827 -28.992 1.00 90.31 173 ASN A C 1
ATOM 1362 O O . ASN A 1 173 ? 18.302 2.957 -28.127 1.00 90.31 173 ASN A O 1
ATOM 1366 N N . GLY A 1 174 ? 18.416 3.513 -30.270 1.00 87.62 174 GLY A N 1
ATOM 1367 C CA . GLY A 1 174 ? 18.591 2.134 -30.689 1.00 87.62 174 GLY A CA 1
ATOM 1368 C C . GLY A 1 174 ? 18.930 1.974 -32.157 1.00 87.62 174 GLY A C 1
ATOM 1369 O O . GLY A 1 174 ? 18.945 2.928 -32.941 1.00 87.62 174 GLY A O 1
ATOM 1370 N N . LYS A 1 175 ? 19.211 0.730 -32.532 1.00 86.94 175 LYS A N 1
ATOM 1371 C CA . LYS A 1 175 ? 19.497 0.331 -33.908 1.00 86.94 175 LYS A CA 1
ATOM 1372 C C . LYS A 1 175 ? 18.930 -1.049 -34.207 1.00 86.94 175 LYS A C 1
ATOM 1374 O O . LYS A 1 175 ? 18.939 -1.936 -33.355 1.00 86.94 175 LYS A O 1
ATOM 1379 N N . VAL A 1 176 ? 18.480 -1.218 -35.443 1.00 84.44 176 VAL A N 1
ATOM 1380 C CA . VAL A 1 176 ? 17.956 -2.481 -35.965 1.00 84.44 176 VAL A CA 1
ATOM 1381 C C . VAL A 1 176 ? 18.643 -2.790 -37.278 1.00 84.44 176 VAL A C 1
ATOM 1383 O O . VAL A 1 176 ? 18.605 -1.978 -38.203 1.00 84.44 176 VAL A O 1
ATOM 1386 N N . LYS A 1 177 ? 19.255 -3.968 -37.370 1.00 84.94 177 LYS A N 1
ATOM 1387 C CA . LYS A 1 177 ? 19.875 -4.473 -38.594 1.00 84.94 177 LYS A CA 1
ATOM 1388 C C . LYS A 1 177 ? 18.912 -5.406 -39.325 1.00 84.94 177 LYS A C 1
ATOM 1390 O O . LYS A 1 177 ? 18.553 -6.455 -38.801 1.00 84.94 177 LYS A O 1
ATOM 1395 N N . THR A 1 178 ? 18.524 -5.038 -40.544 1.00 81.31 178 THR A N 1
ATOM 1396 C CA . THR A 1 178 ? 17.682 -5.850 -41.437 1.00 81.31 178 THR A CA 1
ATOM 1397 C C . THR A 1 178 ? 18.426 -6.055 -42.755 1.00 81.31 178 THR A C 1
ATOM 1399 O O . THR A 1 178 ? 18.612 -5.114 -43.526 1.00 81.31 178 THR A O 1
ATOM 1402 N N . GLY A 1 179 ? 18.914 -7.276 -42.995 1.00 83.06 179 GLY A N 1
ATOM 1403 C CA . GLY A 1 179 ? 19.802 -7.567 -44.125 1.00 83.06 179 GLY A CA 1
ATOM 1404 C C . GLY A 1 179 ? 21.101 -6.752 -44.056 1.00 83.06 179 GLY A C 1
ATOM 1405 O O . GLY A 1 179 ? 21.814 -6.788 -43.049 1.00 83.06 179 GLY A O 1
ATOM 1406 N N . LEU A 1 180 ? 21.390 -6.001 -45.122 1.00 84.19 180 LEU A N 1
ATOM 1407 C CA . LEU A 1 180 ? 22.554 -5.110 -45.223 1.00 84.19 180 LEU A CA 1
ATOM 1408 C C . LEU A 1 180 ? 22.310 -3.708 -44.633 1.00 84.19 180 LEU A C 1
ATOM 1410 O O . LEU A 1 180 ? 23.246 -2.922 -44.517 1.00 84.19 180 LEU A O 1
ATOM 1414 N N . PHE A 1 181 ? 21.080 -3.390 -44.220 1.00 84.88 181 PHE A N 1
ATOM 1415 C CA . PHE A 1 181 ? 20.704 -2.052 -43.766 1.00 84.88 181 PHE A CA 1
ATOM 1416 C C . PHE A 1 181 ? 20.605 -1.977 -42.240 1.00 84.88 181 PHE A C 1
ATOM 1418 O O . PHE A 1 181 ? 20.094 -2.888 -41.588 1.00 84.88 181 PHE A O 1
ATOM 1425 N N . THR A 1 182 ? 21.068 -0.865 -41.661 1.00 84.69 182 THR A N 1
ATOM 1426 C CA . THR A 1 182 ? 20.909 -0.561 -40.231 1.00 84.69 182 THR A CA 1
ATOM 1427 C C . THR A 1 182 ? 20.073 0.699 -40.067 1.00 84.69 182 THR A C 1
ATOM 1429 O O . THR A 1 182 ? 20.458 1.769 -40.532 1.00 84.69 182 THR A O 1
ATOM 1432 N N . LYS A 1 183 ? 18.937 0.582 -39.382 1.00 84.19 183 LYS A N 1
ATOM 1433 C CA . LYS A 1 183 ? 18.045 1.701 -39.078 1.00 84.19 183 LYS A CA 1
ATOM 1434 C C . LYS A 1 183 ? 18.276 2.178 -37.649 1.00 84.19 183 LYS A C 1
ATOM 1436 O O . LYS A 1 183 ? 18.260 1.360 -36.733 1.00 84.19 183 LYS A O 1
ATOM 1441 N N . LYS A 1 184 ? 18.473 3.485 -37.459 1.00 84.88 184 LYS A N 1
ATOM 1442 C CA . LYS A 1 184 ? 18.516 4.116 -36.131 1.00 84.88 184 LYS A CA 1
ATOM 1443 C C . LYS A 1 184 ? 17.103 4.439 -35.653 1.00 84.88 184 LYS A C 1
ATOM 1445 O O . LYS A 1 184 ? 16.248 4.810 -36.456 1.00 84.88 184 LYS A O 1
ATOM 1450 N N . ILE A 1 185 ? 16.882 4.305 -34.354 1.00 80.31 185 ILE A N 1
ATOM 1451 C CA . ILE A 1 185 ? 15.620 4.613 -33.683 1.00 80.31 185 ILE A CA 1
ATOM 1452 C C . ILE A 1 185 ? 15.955 5.540 -32.528 1.00 80.31 185 ILE A C 1
ATOM 1454 O O . ILE A 1 185 ? 16.824 5.224 -31.723 1.00 80.31 185 ILE A O 1
ATOM 1458 N N . ILE A 1 186 ? 15.306 6.694 -32.479 1.00 85.62 186 ILE A N 1
ATOM 1459 C CA . ILE A 1 186 ? 15.447 7.656 -31.390 1.00 85.62 186 ILE A CA 1
ATOM 1460 C C . ILE A 1 186 ? 14.060 8.213 -31.121 1.00 85.62 186 ILE A C 1
ATOM 1462 O O . ILE A 1 186 ? 13.362 8.603 -32.061 1.00 85.62 186 ILE A O 1
ATOM 1466 N N . GLY A 1 187 ? 13.657 8.248 -29.858 1.00 85.81 187 GLY A N 1
ATOM 1467 C CA . GLY A 1 187 ? 12.425 8.912 -29.470 1.00 85.81 187 GLY A CA 1
ATOM 1468 C C . GLY A 1 187 ? 11.792 8.341 -28.218 1.00 85.81 187 GLY A C 1
ATOM 1469 O O . GLY A 1 187 ? 12.347 7.480 -27.541 1.00 85.81 187 GLY A O 1
ATOM 1470 N N . LYS A 1 188 ? 10.592 8.850 -27.942 1.00 86.69 188 LYS A N 1
ATOM 1471 C CA . LYS A 1 188 ? 9.795 8.462 -26.786 1.00 86.69 188 LYS A CA 1
ATOM 1472 C C . LYS A 1 188 ? 8.806 7.373 -27.164 1.00 86.69 188 LYS A C 1
ATOM 1474 O O . LYS A 1 188 ? 8.056 7.522 -28.130 1.00 86.69 188 LYS A O 1
ATOM 1479 N N . VAL A 1 189 ? 8.808 6.307 -26.383 1.00 85.62 189 VAL A N 1
ATOM 1480 C CA . VAL A 1 189 ? 7.861 5.200 -26.465 1.00 85.62 189 VAL A CA 1
ATOM 1481 C C . VAL A 1 189 ? 6.973 5.241 -25.233 1.00 85.62 189 VAL A C 1
ATOM 1483 O O . VAL A 1 189 ? 7.474 5.409 -24.126 1.00 85.62 189 VAL A O 1
ATOM 1486 N N . PHE A 1 190 ? 5.667 5.081 -25.425 1.00 87.25 190 PHE A N 1
ATOM 1487 C CA . PHE A 1 190 ? 4.702 5.026 -24.334 1.00 87.25 190 PHE A CA 1
ATOM 1488 C C . PHE A 1 190 ? 4.135 3.618 -24.248 1.00 87.25 190 PHE A C 1
ATOM 1490 O O . PHE A 1 190 ? 3.605 3.093 -25.228 1.00 87.25 190 PHE A O 1
ATOM 1497 N N . LEU A 1 191 ? 4.269 3.014 -23.074 1.00 88.31 191 LEU A N 1
ATOM 1498 C CA . LEU A 1 191 ? 3.784 1.677 -22.777 1.00 88.31 191 LEU A CA 1
ATOM 1499 C C . LEU A 1 191 ? 2.718 1.761 -21.690 1.00 88.31 191 LEU A C 1
ATOM 1501 O O . LEU A 1 191 ? 2.868 2.518 -20.739 1.00 88.31 191 LEU A O 1
ATOM 1505 N N . LYS A 1 192 ? 1.659 0.974 -21.809 1.00 91.06 192 LYS A N 1
ATOM 1506 C CA . LYS A 1 192 ? 0.606 0.799 -20.817 1.00 91.06 192 LYS A CA 1
ATOM 1507 C C . LYS A 1 192 ? 0.782 -0.542 -20.123 1.00 91.06 192 LYS A C 1
ATOM 1509 O O . LYS A 1 192 ? 1.017 -1.544 -20.783 1.00 91.06 192 LYS A O 1
ATOM 1514 N N . ALA A 1 193 ? 0.616 -0.565 -18.808 1.00 92.62 193 ALA A N 1
ATOM 1515 C CA . ALA A 1 193 ? 0.651 -1.785 -18.015 1.00 92.62 193 ALA A CA 1
ATOM 1516 C C . ALA A 1 193 ? -0.372 -1.748 -16.882 1.00 92.62 193 ALA A C 1
ATOM 1518 O O . ALA A 1 193 ? -0.869 -0.686 -16.497 1.00 92.62 193 ALA A O 1
ATOM 1519 N N . ILE A 1 194 ? -0.656 -2.922 -16.325 1.00 93.38 194 ILE A N 1
ATOM 1520 C CA . ILE A 1 194 ? -1.497 -3.071 -15.138 1.00 93.38 194 ILE A CA 1
ATOM 1521 C C . ILE A 1 194 ? -0.572 -3.330 -13.943 1.00 93.38 194 ILE A C 1
ATOM 1523 O O . ILE A 1 194 ? 0.094 -4.370 -13.925 1.00 93.38 194 ILE A O 1
ATOM 1527 N N . PRO A 1 195 ? -0.498 -2.422 -12.954 1.00 92.62 195 PRO A N 1
ATOM 1528 C CA . PRO A 1 195 ? 0.246 -2.684 -11.733 1.00 92.62 195 PRO A CA 1
ATOM 1529 C C . PRO A 1 195 ? -0.488 -3.724 -10.881 1.00 92.62 195 PRO A C 1
ATOM 1531 O O . PRO A 1 195 ? -1.718 -3.749 -10.828 1.00 92.62 195 PRO A O 1
ATOM 1534 N N . TYR A 1 196 ? 0.260 -4.588 -10.203 1.00 91.94 196 TYR A N 1
ATOM 1535 C CA . TYR A 1 196 ? -0.295 -5.551 -9.256 1.00 91.94 196 TYR A CA 1
ATOM 1536 C C . TYR A 1 196 ? 0.677 -5.807 -8.103 1.00 91.94 196 TYR A C 1
ATOM 1538 O O . TYR A 1 196 ? 1.889 -5.630 -8.242 1.00 91.94 196 TYR A O 1
ATOM 1546 N N . TYR A 1 197 ? 0.138 -6.213 -6.956 1.00 90.38 197 TYR A N 1
ATOM 1547 C CA . TYR A 1 197 ? 0.939 -6.651 -5.820 1.00 90.38 197 TYR A CA 1
ATOM 1548 C C . TYR A 1 197 ? 1.261 -8.141 -5.953 1.00 90.38 197 TYR A C 1
ATOM 1550 O O . TYR A 1 197 ? 0.362 -8.969 -6.104 1.00 90.38 197 TYR A O 1
ATOM 1558 N N . ASP A 1 198 ? 2.545 -8.476 -5.887 1.00 91.38 198 ASP A N 1
ATOM 1559 C CA . ASP A 1 198 ? 3.031 -9.846 -5.832 1.00 91.38 198 ASP A CA 1
ATOM 1560 C C . ASP A 1 198 ? 3.350 -10.217 -4.381 1.00 91.38 198 ASP A C 1
ATOM 1562 O O . ASP A 1 198 ? 4.324 -9.739 -3.788 1.00 91.38 198 ASP A O 1
ATOM 1566 N N . ALA A 1 199 ? 2.508 -11.072 -3.800 1.00 89.75 199 ALA A N 1
ATOM 1567 C CA . ALA A 1 199 ? 2.658 -11.530 -2.425 1.00 89.75 199 ALA A CA 1
ATOM 1568 C C . ALA A 1 199 ? 3.896 -12.421 -2.228 1.00 89.75 199 ALA A C 1
ATOM 1570 O O . ALA A 1 199 ? 4.470 -12.415 -1.140 1.00 89.75 199 ALA A O 1
ATOM 1571 N N . ALA A 1 200 ? 4.339 -13.153 -3.259 1.00 90.94 200 ALA A N 1
ATOM 1572 C CA . ALA A 1 200 ? 5.486 -14.054 -3.148 1.00 90.94 200 ALA A CA 1
ATOM 1573 C C . ALA A 1 200 ? 6.795 -13.271 -2.987 1.00 90.94 200 ALA A C 1
ATOM 1575 O O . ALA A 1 200 ? 7.655 -13.644 -2.191 1.00 90.94 200 ALA A O 1
ATOM 1576 N N . THR A 1 201 ? 6.928 -12.153 -3.703 1.00 90.69 201 THR A N 1
ATOM 1577 C CA . THR A 1 201 ? 8.111 -11.281 -3.650 1.00 90.69 201 THR A CA 1
ATOM 1578 C C . THR A 1 201 ? 7.924 -10.043 -2.774 1.00 90.69 201 THR A C 1
ATOM 1580 O O . THR A 1 201 ? 8.875 -9.288 -2.581 1.00 90.69 201 THR A O 1
ATOM 1583 N N . THR A 1 202 ? 6.721 -9.823 -2.226 1.00 89.88 202 THR A N 1
ATOM 1584 C CA . THR A 1 202 ? 6.349 -8.619 -1.458 1.00 89.88 202 THR A CA 1
ATOM 1585 C C . THR A 1 202 ? 6.715 -7.340 -2.219 1.00 89.88 202 THR A C 1
ATOM 1587 O O . THR A 1 202 ? 7.427 -6.455 -1.726 1.00 89.88 202 THR A O 1
ATOM 1590 N N . SER A 1 203 ? 6.260 -7.257 -3.466 1.00 89.19 203 SER A N 1
ATOM 1591 C CA . SER A 1 203 ? 6.609 -6.159 -4.363 1.00 89.19 203 SER A CA 1
ATOM 1592 C C . SER A 1 203 ? 5.449 -5.719 -5.244 1.00 89.19 203 SER A C 1
ATOM 1594 O O . SER A 1 203 ? 4.516 -6.474 -5.502 1.00 89.19 203 SER A O 1
ATOM 1596 N N . ILE A 1 204 ? 5.507 -4.471 -5.705 1.00 89.62 204 ILE A N 1
ATOM 1597 C CA . ILE A 1 204 ? 4.635 -3.986 -6.772 1.00 89.62 204 ILE A CA 1
ATOM 1598 C C . ILE A 1 204 ? 5.316 -4.314 -8.098 1.00 89.62 204 ILE A C 1
ATOM 1600 O O . ILE A 1 204 ? 6.472 -3.945 -8.331 1.00 89.62 204 ILE A O 1
ATOM 1604 N N . ARG A 1 205 ? 4.587 -5.018 -8.957 1.00 91.75 205 ARG A N 1
ATOM 1605 C CA . ARG A 1 205 ? 5.011 -5.456 -10.285 1.00 91.75 205 ARG A CA 1
ATOM 1606 C C . ARG A 1 205 ? 4.048 -4.919 -11.337 1.00 91.75 205 ARG A C 1
ATOM 1608 O O . ARG A 1 205 ? 3.009 -4.342 -11.015 1.00 91.75 205 ARG A O 1
ATOM 1615 N N . ILE A 1 206 ? 4.395 -5.112 -12.601 1.00 92.94 206 ILE A N 1
ATOM 1616 C CA . ILE A 1 206 ? 3.536 -4.787 -13.738 1.00 92.94 206 ILE A CA 1
ATOM 1617 C C . ILE A 1 206 ? 3.294 -6.036 -14.581 1.00 92.94 206 ILE A C 1
ATOM 1619 O O . ILE A 1 206 ? 4.120 -6.946 -14.601 1.00 92.94 206 ILE A O 1
ATOM 1623 N N . ARG A 1 207 ? 2.148 -6.076 -15.259 1.00 92.44 207 ARG A N 1
ATOM 1624 C CA . ARG A 1 207 ? 1.784 -7.117 -16.226 1.00 92.44 207 ARG A CA 1
ATOM 1625 C C . ARG A 1 207 ? 1.086 -6.510 -17.432 1.00 92.44 207 ARG A C 1
ATOM 1627 O O . ARG A 1 207 ? 0.535 -5.407 -17.330 1.00 92.44 207 ARG A O 1
ATOM 1634 N N . ASN A 1 208 ? 1.017 -7.277 -18.515 1.00 90.12 208 ASN A N 1
ATOM 1635 C CA . ASN A 1 208 ? 0.370 -6.875 -19.765 1.00 90.12 208 ASN A CA 1
ATOM 1636 C C . ASN A 1 208 ? 0.951 -5.556 -20.295 1.00 90.12 208 ASN A C 1
ATOM 1638 O O . ASN A 1 208 ? 0.199 -4.661 -20.686 1.00 90.12 208 ASN A O 1
ATOM 1642 N N . LEU A 1 209 ? 2.276 -5.418 -20.232 1.00 88.69 209 LEU A N 1
ATOM 1643 C CA . LEU A 1 209 ? 2.990 -4.267 -20.756 1.00 88.69 209 LEU A CA 1
ATOM 1644 C C . LEU A 1 209 ? 2.860 -4.252 -22.283 1.00 88.69 209 LEU A C 1
ATOM 1646 O O . LEU A 1 209 ? 3.388 -5.123 -22.970 1.00 88.69 209 LEU A O 1
ATOM 1650 N N . ASP A 1 210 ? 2.155 -3.258 -22.810 1.00 83.25 210 ASP A N 1
ATOM 1651 C CA . ASP A 1 210 ? 1.875 -3.126 -24.241 1.00 83.25 210 ASP A CA 1
ATOM 1652 C C . ASP A 1 210 ? 1.939 -1.660 -24.688 1.00 83.25 210 ASP A C 1
ATOM 1654 O O . ASP A 1 210 ? 1.972 -0.749 -23.870 1.00 83.25 210 ASP A O 1
ATOM 1658 N N . TYR A 1 211 ? 1.987 -1.399 -25.988 1.00 78.69 211 TYR A N 1
ATOM 1659 C CA . TYR A 1 211 ? 2.127 -0.051 -26.530 1.00 78.69 211 TYR A CA 1
ATOM 1660 C C . TYR A 1 211 ? 0.860 0.785 -26.388 1.00 78.69 211 TYR A C 1
ATOM 1662 O O . TYR A 1 211 ? -0.260 0.317 -26.589 1.00 78.69 211 TYR A O 1
ATOM 1670 N N . ASP A 1 212 ? 1.055 2.078 -26.133 1.00 71.00 212 ASP A N 1
ATOM 1671 C CA . ASP A 1 212 ? 0.002 3.066 -26.306 1.00 71.00 212 ASP A CA 1
ATOM 1672 C C . ASP A 1 212 ? -0.018 3.592 -27.750 1.00 71.00 212 ASP A C 1
ATOM 1674 O O . ASP A 1 212 ? 1.018 3.976 -28.311 1.00 71.00 212 ASP A O 1
ATOM 1678 N N . LEU A 1 213 ? -1.219 3.668 -28.332 1.00 61.12 213 LEU A N 1
ATOM 1679 C CA . LEU A 1 213 ? -1.473 4.171 -29.689 1.00 61.12 213 LEU A CA 1
ATOM 1680 C C . LEU A 1 213 ? -1.091 5.652 -29.859 1.00 61.12 213 LEU A C 1
ATOM 1682 O O . LEU A 1 213 ? -0.999 6.133 -30.980 1.00 61.12 213 LEU A O 1
ATOM 1686 N N . GLN A 1 214 ? -0.832 6.372 -28.762 1.00 61.34 214 GLN A N 1
ATOM 1687 C CA . GLN A 1 214 ? -0.320 7.748 -28.784 1.00 61.34 214 GLN A CA 1
ATOM 1688 C C . GLN A 1 214 ? 1.157 7.864 -29.203 1.00 61.34 214 GLN A C 1
ATOM 1690 O O . GLN A 1 214 ? 1.667 8.970 -29.393 1.00 61.34 214 GLN A O 1
ATOM 1695 N N . THR A 1 215 ? 1.871 6.748 -29.356 1.00 62.47 215 THR A N 1
ATOM 1696 C CA . THR A 1 215 ? 3.230 6.762 -29.910 1.00 62.47 215 THR A CA 1
ATOM 1697 C C . THR A 1 215 ? 3.177 7.242 -31.371 1.00 62.47 215 THR A C 1
ATOM 1699 O O . THR A 1 215 ? 2.339 6.782 -32.134 1.00 62.47 215 THR A O 1
ATOM 1702 N N . LYS A 1 216 ? 4.054 8.167 -31.799 1.00 60.12 216 LYS A N 1
ATOM 1703 C CA . LYS A 1 216 ? 4.034 8.710 -33.180 1.00 60.12 216 LYS A CA 1
ATOM 1704 C C . LYS A 1 216 ? 4.042 7.589 -34.232 1.00 60.12 216 LYS A C 1
ATOM 1706 O O . LYS A 1 216 ? 4.852 6.668 -34.127 1.00 60.12 216 LYS A O 1
ATOM 1711 N N . ASP A 1 217 ? 3.257 7.730 -35.302 1.00 59.81 217 ASP A N 1
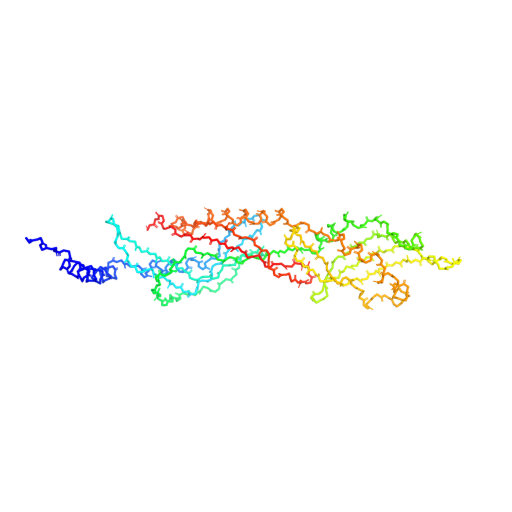ATOM 1712 C CA . ASP A 1 217 ? 3.093 6.718 -36.366 1.00 59.81 217 ASP A CA 1
ATOM 1713 C C . ASP A 1 217 ? 4.411 6.194 -36.953 1.00 59.81 217 ASP A C 1
ATOM 1715 O O . ASP A 1 217 ? 4.556 5.008 -37.264 1.00 59.81 217 ASP A O 1
ATOM 1719 N N . GLN A 1 218 ? 5.411 7.070 -37.085 1.00 57.50 218 GLN A N 1
ATOM 1720 C CA . GLN A 1 218 ? 6.725 6.698 -37.607 1.00 57.50 218 GLN A CA 1
ATOM 1721 C C . GLN A 1 218 ? 7.497 5.781 -36.647 1.00 57.50 218 GLN A C 1
ATOM 1723 O O . GLN A 1 218 ? 8.188 4.874 -37.114 1.00 57.50 218 GLN A O 1
ATOM 1728 N N . LEU A 1 219 ? 7.341 5.983 -35.331 1.00 62.88 219 LEU A N 1
ATOM 1729 C CA . LEU A 1 219 ? 7.871 5.093 -34.301 1.00 62.88 219 LEU A CA 1
ATOM 1730 C C . LEU A 1 219 ? 7.042 3.813 -34.229 1.00 62.88 219 LEU A C 1
ATOM 1732 O O . LEU A 1 219 ? 7.654 2.756 -34.255 1.00 62.88 219 LEU A O 1
ATOM 1736 N N . LEU A 1 220 ? 5.703 3.872 -34.258 1.00 61.28 220 LEU A N 1
ATOM 1737 C CA . LEU A 1 220 ? 4.820 2.691 -34.242 1.00 61.28 220 LEU A CA 1
ATOM 1738 C C . LEU A 1 220 ? 5.143 1.687 -35.360 1.00 61.28 220 LEU A C 1
ATOM 1740 O O . LEU A 1 220 ? 5.287 0.494 -35.091 1.00 61.28 220 LEU A O 1
ATOM 1744 N N . ARG A 1 221 ? 5.357 2.164 -36.597 1.00 61.59 221 ARG A N 1
ATOM 1745 C CA . ARG A 1 221 ? 5.752 1.323 -37.750 1.00 61.59 221 ARG A CA 1
ATOM 1746 C C . ARG A 1 221 ? 7.122 0.664 -37.579 1.00 61.59 221 ARG A C 1
ATOM 1748 O O . ARG A 1 221 ? 7.382 -0.390 -38.149 1.00 61.59 221 ARG A O 1
ATOM 1755 N N . THR A 1 222 ? 8.014 1.291 -36.814 1.00 59.53 222 THR A N 1
ATOM 1756 C CA . THR A 1 222 ? 9.334 0.746 -36.467 1.00 59.53 222 THR A CA 1
ATOM 1757 C C . THR A 1 222 ? 9.395 0.117 -35.090 1.00 59.53 222 THR A C 1
ATOM 1759 O O . THR A 1 222 ? 10.443 -0.393 -34.751 1.00 59.53 222 THR A O 1
ATOM 1762 N N . ALA A 1 223 ? 8.334 0.162 -34.293 1.00 56.75 223 ALA A N 1
ATOM 1763 C CA . ALA A 1 223 ? 8.276 -0.365 -32.936 1.00 56.75 223 ALA A CA 1
ATOM 1764 C C . ALA A 1 223 ? 7.486 -1.673 -32.882 1.00 56.75 223 ALA A C 1
ATOM 1766 O O . ALA A 1 223 ? 7.502 -2.357 -31.869 1.00 56.75 223 ALA A O 1
ATOM 1767 N N . SER A 1 224 ? 6.854 -2.092 -33.980 1.00 60.72 224 SER A N 1
ATOM 1768 C CA . SER A 1 224 ? 6.118 -3.359 -34.041 1.00 60.72 224 SER A CA 1
ATOM 1769 C C . SER A 1 224 ? 6.988 -4.578 -33.676 1.00 60.72 224 SER A C 1
ATOM 1771 O O . SER A 1 224 ? 6.480 -5.544 -33.112 1.00 60.72 224 SER A O 1
ATOM 1773 N N . TRP A 1 225 ? 8.303 -4.531 -33.939 1.00 63.31 225 TRP A N 1
ATOM 1774 C CA . TRP A 1 225 ? 9.255 -5.559 -33.484 1.00 63.31 225 TRP A CA 1
ATOM 1775 C C . TRP A 1 225 ? 9.609 -5.430 -31.994 1.00 63.31 225 TRP A C 1
ATOM 1777 O O . TRP A 1 225 ? 9.876 -6.442 -31.355 1.00 63.31 225 TRP A O 1
ATOM 1787 N N . LEU A 1 226 ? 9.574 -4.217 -31.425 1.00 64.31 226 LEU A N 1
ATOM 1788 C CA . LEU A 1 226 ? 9.751 -3.993 -29.989 1.00 64.31 226 LEU A CA 1
ATOM 1789 C C . LEU A 1 226 ? 8.589 -4.612 -29.203 1.00 64.31 226 LEU A C 1
ATOM 1791 O O . LEU A 1 226 ? 8.840 -5.276 -28.205 1.00 64.31 226 LEU A O 1
ATOM 1795 N N . VAL A 1 227 ? 7.347 -4.445 -29.687 1.00 56.91 227 VAL A N 1
ATOM 1796 C CA . VAL A 1 227 ? 6.107 -5.006 -29.099 1.00 56.91 227 VAL A CA 1
ATOM 1797 C C . VAL A 1 227 ? 6.197 -6.528 -28.945 1.00 56.91 227 VAL A C 1
ATOM 1799 O O . VAL A 1 227 ? 5.838 -7.079 -27.912 1.00 56.91 227 VAL A O 1
ATOM 1802 N N . LYS A 1 228 ? 6.697 -7.219 -29.976 1.00 61.72 228 LYS A N 1
ATOM 1803 C CA . LYS A 1 228 ? 6.821 -8.689 -30.003 1.00 61.72 228 LYS A CA 1
ATOM 1804 C C . LYS A 1 228 ? 8.180 -9.189 -29.505 1.00 61.72 228 LYS A C 1
ATOM 1806 O O . LYS A 1 228 ? 8.463 -10.384 -29.563 1.00 61.72 228 LYS A O 1
ATOM 1811 N N . GLY A 1 229 ? 9.046 -8.271 -29.088 1.00 67.81 229 GLY A N 1
ATOM 1812 C CA . GLY A 1 229 ? 10.444 -8.543 -28.808 1.00 67.81 229 GLY A CA 1
ATOM 1813 C C . GLY A 1 229 ? 10.694 -8.898 -27.349 1.00 67.81 229 GLY A C 1
ATOM 1814 O O . GLY A 1 229 ? 9.998 -8.448 -26.440 1.00 67.81 229 GLY A O 1
ATOM 1815 N N . LYS A 1 230 ? 11.793 -9.623 -27.111 1.00 77.62 230 LYS A N 1
ATOM 1816 C CA . LYS A 1 230 ? 12.313 -9.926 -25.765 1.00 77.62 230 LYS A CA 1
ATOM 1817 C C . LYS A 1 230 ? 12.520 -8.678 -24.894 1.00 77.62 230 LYS A C 1
ATOM 1819 O O . LYS A 1 230 ? 12.588 -8.800 -23.681 1.00 77.62 230 LYS A O 1
ATOM 1824 N N . PHE A 1 231 ? 12.616 -7.486 -25.489 1.00 80.38 231 PHE A N 1
ATOM 1825 C CA . PHE A 1 231 ? 12.769 -6.230 -24.756 1.00 80.38 231 PHE A CA 1
ATOM 1826 C C . PHE A 1 231 ? 11.600 -5.947 -23.802 1.00 80.38 231 PHE A C 1
ATOM 1828 O O . PHE A 1 231 ? 11.847 -5.729 -22.621 1.00 80.38 231 PHE A O 1
ATOM 1835 N N . ILE A 1 232 ? 10.351 -5.990 -24.282 1.00 83.12 232 ILE A N 1
ATOM 1836 C CA . ILE A 1 232 ? 9.167 -5.711 -23.449 1.00 83.12 232 ILE A CA 1
ATOM 1837 C C . ILE A 1 232 ? 9.017 -6.771 -22.356 1.00 83.12 232 ILE A C 1
ATOM 1839 O O . ILE A 1 232 ? 8.777 -6.427 -21.206 1.00 83.12 232 ILE A O 1
ATOM 1843 N N . GLN A 1 233 ? 9.262 -8.042 -22.688 1.00 84.00 233 GLN A N 1
ATOM 1844 C CA . GLN A 1 233 ? 9.245 -9.139 -21.715 1.00 84.00 233 GLN A CA 1
ATOM 1845 C C . GLN A 1 233 ? 10.310 -8.961 -20.627 1.00 84.00 233 GLN A C 1
ATOM 1847 O O . GLN A 1 233 ? 10.008 -9.089 -19.444 1.00 84.00 233 GLN A O 1
ATOM 1852 N N . ASN A 1 234 ? 11.544 -8.624 -21.011 1.00 84.94 234 ASN A N 1
ATOM 1853 C CA . ASN A 1 234 ? 12.621 -8.367 -20.059 1.00 84.94 234 ASN A CA 1
ATOM 1854 C C . ASN A 1 234 ? 12.298 -7.158 -19.177 1.00 84.94 234 ASN A C 1
ATOM 1856 O O . ASN A 1 234 ? 12.533 -7.206 -17.974 1.00 84.94 234 ASN A O 1
ATOM 1860 N N . LEU A 1 235 ? 11.741 -6.092 -19.759 1.00 87.38 235 LEU A N 1
ATOM 1861 C CA . LEU A 1 235 ? 11.342 -4.902 -19.018 1.00 87.38 235 LEU A CA 1
ATOM 1862 C C . LEU A 1 235 ? 10.226 -5.224 -18.014 1.00 87.38 235 LEU A C 1
ATOM 1864 O O . LEU A 1 235 ? 10.365 -4.890 -16.843 1.00 87.38 235 LEU A O 1
ATOM 1868 N N . GLU A 1 236 ? 9.169 -5.926 -18.433 1.00 90.12 236 GLU A N 1
ATOM 1869 C CA . GLU A 1 236 ? 8.080 -6.371 -17.550 1.00 90.12 236 GLU A CA 1
ATOM 1870 C C . GLU A 1 236 ? 8.599 -7.250 -16.398 1.00 90.12 236 GLU A C 1
ATOM 1872 O O . GLU A 1 236 ? 8.198 -7.079 -15.247 1.00 90.12 236 GLU A O 1
ATOM 1877 N N . GLN A 1 237 ? 9.545 -8.153 -16.672 1.00 88.50 237 GLN A N 1
ATOM 1878 C CA . GLN A 1 237 ? 10.158 -9.000 -15.644 1.00 88.50 237 GLN A CA 1
ATOM 1879 C C . GLN A 1 237 ? 11.041 -8.216 -14.667 1.00 88.50 237 GLN A C 1
ATOM 1881 O O . GLN A 1 237 ? 11.058 -8.529 -13.472 1.00 88.50 237 GLN A O 1
ATOM 1886 N N . GLN A 1 238 ? 11.769 -7.222 -15.174 1.00 86.50 238 GLN A N 1
ATOM 1887 C CA . GLN A 1 238 ? 12.733 -6.432 -14.419 1.00 86.50 238 GLN A CA 1
ATOM 1888 C C . GLN A 1 238 ? 12.072 -5.394 -13.514 1.00 86.50 238 GLN A C 1
ATOM 1890 O O . GLN A 1 238 ? 12.602 -5.130 -12.437 1.00 86.50 238 GLN A O 1
ATOM 1895 N N . VAL A 1 239 ? 10.935 -4.825 -13.928 1.00 87.88 239 VAL A N 1
ATOM 1896 C CA . VAL A 1 239 ? 10.187 -3.858 -13.118 1.00 87.88 239 VAL A CA 1
ATOM 1897 C C . VAL A 1 239 ? 9.696 -4.537 -11.844 1.00 87.88 239 VAL A C 1
ATOM 1899 O O . VAL A 1 239 ? 8.771 -5.353 -11.845 1.00 87.88 239 VAL A O 1
ATOM 1902 N N . ASN A 1 240 ? 10.343 -4.188 -10.739 1.00 88.12 240 ASN A N 1
ATOM 1903 C CA . ASN A 1 240 ? 10.078 -4.775 -9.441 1.00 88.12 240 ASN A CA 1
ATOM 1904 C C . ASN A 1 240 ? 10.319 -3.739 -8.345 1.00 88.12 240 ASN A C 1
ATOM 1906 O O . ASN A 1 240 ? 11.461 -3.353 -8.100 1.00 88.12 240 ASN A O 1
ATOM 1910 N N . PHE A 1 241 ? 9.262 -3.302 -7.666 1.00 87.12 241 PHE A N 1
ATOM 1911 C CA . PHE A 1 241 ? 9.368 -2.344 -6.568 1.00 87.12 241 PHE A CA 1
ATOM 1912 C C . PHE A 1 241 ? 9.165 -3.076 -5.240 1.00 87.12 241 PHE A C 1
ATOM 1914 O O . PHE A 1 241 ? 8.017 -3.328 -4.864 1.00 87.12 241 PHE A O 1
ATOM 1921 N N . PRO A 1 242 ? 10.238 -3.479 -4.536 1.00 86.25 242 PRO A N 1
ATOM 1922 C CA . PRO A 1 242 ? 10.097 -4.128 -3.239 1.00 86.25 242 PRO A CA 1
ATOM 1923 C C . PRO A 1 242 ? 9.461 -3.151 -2.247 1.00 86.25 242 PRO A C 1
ATOM 1925 O O . PRO A 1 242 ? 9.965 -2.047 -2.051 1.00 86.25 242 PRO A O 1
ATOM 1928 N N . VAL A 1 243 ? 8.359 -3.567 -1.618 1.00 84.62 243 VAL A N 1
ATOM 1929 C CA . VAL A 1 243 ? 7.603 -2.728 -0.665 1.00 84.62 243 VAL A CA 1
ATOM 1930 C C . VAL A 1 243 ? 7.664 -3.248 0.770 1.00 84.62 243 VAL A C 1
ATOM 1932 O O . VAL A 1 243 ? 6.998 -2.721 1.658 1.00 84.62 243 VAL A O 1
ATOM 1935 N N . LYS A 1 244 ? 8.457 -4.295 1.020 1.00 87.50 244 LYS A N 1
ATOM 1936 C CA . LYS A 1 244 ? 8.527 -4.952 2.329 1.00 87.50 244 LYS A CA 1
ATOM 1937 C C . LYS A 1 244 ? 8.882 -3.976 3.453 1.00 87.50 244 LYS A C 1
ATOM 1939 O O . LYS A 1 244 ? 8.189 -3.949 4.463 1.00 87.50 244 LYS A O 1
ATOM 1944 N N . ALA A 1 245 ? 9.924 -3.165 3.271 1.00 83.19 245 ALA A N 1
ATOM 1945 C CA . ALA A 1 245 ? 10.381 -2.231 4.300 1.00 83.19 245 ALA A CA 1
ATOM 1946 C C . ALA A 1 245 ? 9.301 -1.195 4.652 1.00 83.19 245 ALA A C 1
ATOM 1948 O O . ALA A 1 245 ? 9.070 -0.902 5.821 1.00 83.19 245 ALA A O 1
ATOM 1949 N N . GLN A 1 246 ? 8.595 -0.692 3.640 1.00 80.25 246 GLN A N 1
ATOM 1950 C CA . GLN A 1 246 ? 7.514 0.275 3.787 1.00 80.25 246 GLN A CA 1
ATOM 1951 C C . GLN A 1 246 ? 6.309 -0.351 4.498 1.00 80.25 246 GLN A C 1
ATOM 1953 O O . GLN A 1 246 ? 5.737 0.275 5.387 1.00 80.25 246 GLN A O 1
ATOM 1958 N N . LEU A 1 247 ? 5.946 -1.593 4.156 1.00 83.12 247 LEU A N 1
ATOM 1959 C CA . LEU A 1 247 ? 4.877 -2.332 4.834 1.00 83.12 247 LEU A CA 1
ATOM 1960 C C . LEU A 1 247 ? 5.233 -2.637 6.295 1.00 83.12 247 LEU A C 1
ATOM 1962 O O . LEU A 1 247 ? 4.398 -2.434 7.175 1.00 83.12 247 LEU A O 1
ATOM 1966 N N . ASP A 1 248 ? 6.467 -3.063 6.573 1.00 86.12 248 ASP A N 1
ATOM 1967 C CA . ASP A 1 248 ? 6.945 -3.328 7.935 1.00 86.12 248 ASP A CA 1
ATOM 1968 C C . ASP A 1 248 ? 6.955 -2.045 8.777 1.00 86.12 248 ASP A C 1
ATOM 1970 O O . ASP A 1 248 ? 6.513 -2.044 9.930 1.00 86.12 248 ASP A O 1
ATOM 1974 N N . GLN A 1 249 ? 7.403 -0.931 8.193 1.00 82.12 249 GLN A N 1
ATOM 1975 C CA . GLN A 1 249 ? 7.378 0.373 8.843 1.00 82.12 249 GLN A CA 1
ATOM 1976 C C . GLN A 1 249 ? 5.939 0.828 9.107 1.00 82.12 249 GLN A C 1
ATOM 1978 O O . GLN A 1 249 ? 5.634 1.239 10.224 1.00 82.12 249 GLN A O 1
ATOM 1983 N N . ALA A 1 250 ? 5.038 0.714 8.128 1.00 79.94 250 ALA A N 1
ATOM 1984 C CA . ALA A 1 250 ? 3.632 1.075 8.290 1.00 79.94 250 ALA A CA 1
ATOM 1985 C C . ALA A 1 250 ? 2.945 0.227 9.370 1.00 79.94 250 ALA A C 1
ATOM 1987 O O . ALA A 1 250 ? 2.239 0.767 10.221 1.00 79.94 250 ALA A O 1
ATOM 1988 N N . ARG A 1 251 ? 3.207 -1.087 9.397 1.00 85.00 251 ARG A N 1
ATOM 1989 C CA . ARG A 1 251 ? 2.740 -1.988 10.458 1.00 85.00 251 ARG A CA 1
ATOM 1990 C C . ARG A 1 251 ? 3.276 -1.570 11.824 1.00 85.00 251 ARG A C 1
ATOM 1992 O O . ARG A 1 251 ? 2.516 -1.544 12.786 1.00 85.00 251 ARG A O 1
ATOM 1999 N N . THR A 1 252 ? 4.563 -1.239 11.910 1.00 84.62 252 THR A N 1
ATOM 2000 C CA . THR A 1 252 ? 5.209 -0.809 13.159 1.00 84.62 252 THR A CA 1
ATOM 2001 C C . THR A 1 252 ? 4.619 0.499 13.669 1.00 84.62 252 THR A C 1
ATOM 2003 O O . THR A 1 252 ? 4.313 0.611 14.855 1.00 84.62 252 THR A O 1
ATOM 2006 N N . LEU A 1 253 ? 4.413 1.472 12.779 1.00 79.12 253 LEU A N 1
ATOM 2007 C CA . LEU A 1 253 ? 3.768 2.736 13.114 1.00 79.12 253 LEU A CA 1
ATOM 2008 C C . LEU A 1 253 ? 2.335 2.500 13.586 1.00 79.12 253 LEU 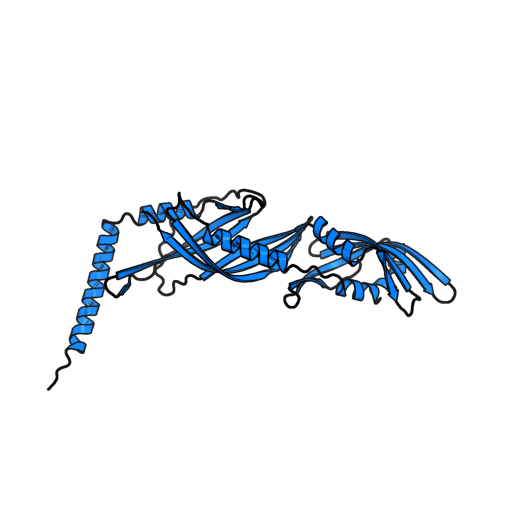A C 1
ATOM 2010 O O . LEU A 1 253 ? 1.991 2.965 14.665 1.00 79.12 253 LEU A O 1
ATOM 2014 N N . LEU A 1 254 ? 1.539 1.708 12.857 1.00 79.38 254 LEU A N 1
ATOM 2015 C CA . LEU A 1 254 ? 0.178 1.370 13.273 1.00 79.38 254 LEU A CA 1
ATOM 2016 C C . LEU A 1 254 ? 0.162 0.704 14.656 1.00 79.38 254 LEU A C 1
ATOM 2018 O O . LEU A 1 254 ? -0.613 1.113 15.514 1.00 79.38 254 LEU A O 1
ATOM 2022 N N . GLN A 1 255 ? 1.020 -0.291 14.890 1.00 83.94 255 GLN A N 1
ATOM 2023 C CA . GLN A 1 255 ? 1.102 -0.981 16.178 1.00 83.94 255 GLN A CA 1
ATOM 2024 C C . GLN A 1 255 ? 1.463 -0.007 17.306 1.00 83.94 255 GLN A C 1
ATOM 2026 O O . GLN A 1 255 ? 0.753 0.062 18.305 1.00 83.94 255 GLN A O 1
ATOM 2031 N N . LYS A 1 256 ? 2.494 0.822 17.110 1.00 80.06 256 LYS A N 1
ATOM 2032 C CA . LYS A 1 256 ? 2.891 1.856 18.073 1.00 80.06 256 LYS A CA 1
ATOM 2033 C C . LYS A 1 256 ? 1.760 2.848 18.344 1.00 80.06 256 LYS A C 1
ATOM 2035 O O . LYS A 1 256 ? 1.532 3.211 19.494 1.00 80.06 256 LYS A O 1
ATOM 2040 N N . SER A 1 257 ? 1.044 3.276 17.306 1.00 73.75 257 SER A N 1
ATOM 2041 C CA . SER A 1 257 ? -0.102 4.170 17.446 1.00 73.75 257 SER A CA 1
ATOM 2042 C C . SER A 1 257 ? -1.226 3.523 18.248 1.00 73.75 257 SER A C 1
ATOM 2044 O O . SER A 1 257 ? -1.826 4.203 19.070 1.00 73.75 257 SER A O 1
ATOM 2046 N N . LEU A 1 258 ? -1.491 2.225 18.070 1.00 75.69 258 LEU A N 1
ATOM 2047 C CA . LEU A 1 258 ? -2.481 1.503 18.872 1.00 75.69 258 LEU A CA 1
ATOM 2048 C C . LEU A 1 258 ? -2.039 1.336 20.329 1.00 75.69 258 LEU A C 1
ATOM 2050 O O . LEU A 1 258 ? -2.880 1.457 21.210 1.00 75.69 258 LEU A O 1
ATOM 2054 N N . ASP A 1 259 ? -0.749 1.109 20.585 1.00 74.31 259 ASP A N 1
ATOM 2055 C CA . ASP A 1 259 ? -0.200 0.950 21.941 1.00 74.31 259 ASP A CA 1
ATOM 2056 C C . ASP A 1 259 ? -0.150 2.269 22.730 1.00 74.31 259 ASP A C 1
ATOM 2058 O O . ASP A 1 259 ? -0.169 2.268 23.961 1.00 74.31 259 ASP A O 1
ATOM 2062 N N . GLN A 1 260 ? -0.061 3.400 22.025 1.00 68.81 260 GLN A N 1
ATOM 2063 C CA . GLN A 1 260 ? 0.051 4.740 22.610 1.00 68.81 260 GLN A CA 1
ATOM 2064 C C . GLN A 1 260 ? -1.249 5.549 22.523 1.00 68.81 260 GLN A C 1
ATOM 2066 O O . GLN A 1 260 ? -1.327 6.639 23.098 1.00 68.81 260 GLN A O 1
ATOM 2071 N N . ALA A 1 261 ? -2.267 5.043 21.818 1.00 64.50 261 ALA A N 1
ATOM 2072 C CA . ALA A 1 261 ? -3.552 5.709 21.674 1.00 64.50 261 ALA A CA 1
ATOM 2073 C C . ALA A 1 261 ? -4.259 5.779 23.030 1.00 64.50 261 ALA A C 1
ATOM 2075 O O . ALA A 1 261 ? -4.889 4.831 23.505 1.00 64.50 261 ALA A O 1
ATOM 2076 N N . THR A 1 262 ? -4.162 6.955 23.637 1.00 61.19 262 THR A N 1
ATOM 2077 C CA . THR A 1 262 ? -4.958 7.334 24.793 1.00 61.19 262 THR A CA 1
ATOM 2078 C C . THR A 1 262 ? -6.045 8.289 24.329 1.00 61.19 262 THR A C 1
ATOM 2080 O O . THR A 1 262 ? -5.775 9.296 23.675 1.00 61.19 262 THR A O 1
ATOM 2083 N N . PHE A 1 263 ? -7.294 7.954 24.632 1.00 63.12 263 PHE A N 1
ATOM 2084 C CA . PHE A 1 263 ? -8.425 8.834 24.365 1.00 63.12 263 PHE A CA 1
ATOM 2085 C C . PHE A 1 263 ? -8.757 9.608 25.639 1.00 63.12 263 PHE A C 1
ATOM 2087 O O . PHE A 1 263 ? -8.550 9.111 26.749 1.00 63.12 263 PHE A O 1
ATOM 2094 N N . ALA A 1 264 ? -9.326 10.804 25.464 1.00 54.91 264 ALA A N 1
ATOM 2095 C CA . ALA A 1 264 ? -9.992 11.540 26.535 1.00 54.91 264 ALA A CA 1
ATOM 2096 C C . ALA A 1 264 ? -9.105 11.776 27.777 1.00 54.91 264 ALA A C 1
ATOM 2098 O O . ALA A 1 264 ? -9.399 11.247 28.848 1.00 54.91 264 ALA A O 1
ATOM 2099 N N . ASP A 1 265 ? -8.017 12.536 27.636 1.00 63.25 265 ASP A N 1
ATOM 2100 C CA . ASP A 1 265 ? -7.130 12.904 28.755 1.00 63.25 265 ASP A CA 1
ATOM 2101 C C . ASP A 1 265 ? -6.581 11.694 29.534 1.00 63.25 265 ASP A C 1
ATOM 2103 O O . ASP A 1 265 ? -6.507 11.697 30.760 1.00 63.25 265 ASP A O 1
ATOM 2107 N N . GLN A 1 266 ? -6.199 10.630 28.815 1.00 66.75 266 GLN A N 1
ATOM 2108 C CA . GLN A 1 266 ? -5.639 9.389 29.378 1.00 66.75 266 GLN A CA 1
ATOM 2109 C C . GLN A 1 266 ? -6.614 8.549 30.225 1.00 66.75 266 GLN A C 1
ATOM 2111 O O . GLN A 1 266 ? -6.193 7.589 30.871 1.00 66.75 266 GLN A O 1
ATOM 2116 N N . SER A 1 267 ? -7.914 8.854 30.209 1.00 64.12 267 SER A N 1
ATOM 2117 C CA . SER A 1 267 ? -8.932 8.035 30.891 1.00 64.12 267 SER A CA 1
ATOM 2118 C C . SER A 1 267 ? -9.210 6.707 30.180 1.00 64.12 267 SER A C 1
ATOM 2120 O O . SER A 1 267 ? -9.663 5.752 30.811 1.00 64.12 267 SER A O 1
ATOM 2122 N N . ILE A 1 268 ? -8.899 6.617 28.883 1.00 66.06 268 ILE A N 1
ATOM 2123 C CA . ILE A 1 268 ? -9.127 5.429 28.060 1.00 66.06 268 ILE A CA 1
ATOM 2124 C C . ILE A 1 268 ? -7.817 5.023 27.386 1.00 66.06 268 ILE A C 1
ATOM 2126 O O . ILE A 1 268 ? -7.230 5.807 26.638 1.00 66.06 268 ILE A O 1
ATOM 2130 N N . LEU A 1 269 ? -7.395 3.779 27.609 1.00 69.12 269 LEU A N 1
ATOM 2131 C CA . LEU A 1 269 ? -6.255 3.157 26.948 1.00 69.12 269 LEU A CA 1
ATOM 2132 C C . LEU A 1 269 ? -6.737 2.158 25.900 1.00 69.12 269 LEU A C 1
ATOM 2134 O O . LEU A 1 269 ? -7.469 1.214 26.206 1.00 69.12 269 LEU A O 1
ATOM 2138 N N . LEU A 1 270 ? -6.293 2.355 24.665 1.00 70.94 270 LEU A N 1
ATOM 2139 C CA . LEU A 1 270 ? -6.428 1.367 23.611 1.00 70.94 270 LEU A CA 1
ATOM 2140 C C . LEU A 1 270 ? -5.253 0.385 23.712 1.00 70.94 270 LEU A C 1
ATOM 2142 O O . LEU A 1 270 ? -4.109 0.799 23.861 1.00 70.94 270 LEU A O 1
ATOM 2146 N N . LYS A 1 271 ? -5.520 -0.918 23.642 1.00 74.44 271 LYS A N 1
ATOM 2147 C CA . LYS A 1 271 ? -4.482 -1.943 23.480 1.00 74.44 271 LYS A CA 1
ATOM 2148 C C . LYS A 1 271 ? -4.837 -2.823 22.305 1.00 74.44 271 LYS A C 1
ATOM 2150 O O . LYS A 1 271 ? -5.869 -3.498 22.334 1.00 74.44 271 LYS A O 1
ATOM 2155 N N . GLY A 1 272 ? -3.988 -2.813 21.286 1.00 76.88 272 GLY A N 1
ATOM 2156 C CA . GLY A 1 272 ? -4.195 -3.575 20.065 1.00 76.88 272 GLY A CA 1
ATOM 2157 C C . GLY A 1 272 ? -3.034 -4.508 19.756 1.00 76.88 272 GLY A C 1
ATOM 2158 O O . GLY A 1 272 ? -1.901 -4.251 20.137 1.00 76.88 272 GLY A O 1
ATOM 2159 N N . ASN A 1 273 ? -3.302 -5.589 19.035 1.00 86.00 273 ASN A N 1
ATOM 2160 C CA . ASN A 1 273 ? -2.273 -6.423 18.426 1.00 86.00 273 ASN A CA 1
ATOM 2161 C C . ASN A 1 273 ? -2.634 -6.671 16.964 1.00 86.00 273 ASN A C 1
ATOM 2163 O O . ASN A 1 273 ? -3.664 -7.279 16.679 1.00 86.00 273 ASN A O 1
ATOM 2167 N N . ILE A 1 274 ? -1.796 -6.208 16.039 1.00 86.62 274 ILE A N 1
ATOM 2168 C CA . ILE A 1 274 ? -1.983 -6.444 14.606 1.00 86.62 274 ILE A CA 1
ATOM 2169 C C . ILE A 1 274 ? -1.370 -7.792 14.222 1.00 86.62 274 ILE A C 1
ATOM 2171 O O . ILE A 1 274 ? -0.148 -7.965 14.227 1.00 86.62 274 ILE A O 1
ATOM 2175 N N . ARG A 1 275 ? -2.226 -8.744 13.839 1.00 88.56 275 ARG A N 1
ATOM 2176 C CA . ARG A 1 275 ? -1.849 -10.106 13.436 1.00 88.56 275 ARG A CA 1
ATOM 2177 C C . ARG A 1 275 ? -1.476 -10.178 11.960 1.00 88.56 275 ARG A C 1
ATOM 2179 O O . ARG A 1 275 ? -0.419 -10.717 11.630 1.00 88.56 275 ARG A O 1
ATOM 2186 N N . SER A 1 276 ? -2.296 -9.599 11.087 1.00 86.69 276 SER A N 1
ATOM 2187 C CA . SER A 1 276 ? -2.057 -9.541 9.644 1.00 86.69 276 SER A CA 1
ATOM 2188 C C . SER A 1 276 ? -2.072 -8.103 9.142 1.00 86.69 276 SER A C 1
ATOM 2190 O O . SER A 1 276 ? -2.728 -7.233 9.712 1.00 86.69 276 SER A O 1
ATOM 2192 N N . PHE A 1 277 ? -1.299 -7.859 8.089 1.00 85.25 277 PHE A N 1
ATOM 2193 C CA . PHE A 1 277 ? -1.169 -6.564 7.436 1.00 85.25 277 PHE A CA 1
ATOM 2194 C C . PHE A 1 277 ? -0.897 -6.824 5.959 1.00 85.25 277 PHE A C 1
ATOM 2196 O O . PHE A 1 277 ? 0.224 -7.166 5.585 1.00 85.25 277 PHE A O 1
ATOM 2203 N N . THR A 1 278 ? -1.938 -6.765 5.138 1.00 85.25 278 THR A N 1
ATOM 2204 C CA . THR A 1 278 ? -1.866 -7.199 3.741 1.00 85.25 278 THR A CA 1
ATOM 2205 C C . THR A 1 278 ? -2.346 -6.094 2.814 1.00 85.25 278 THR A C 1
ATOM 2207 O O . THR A 1 278 ? -3.420 -5.539 3.058 1.00 85.25 278 THR A O 1
ATOM 2210 N N . PRO A 1 279 ? -1.607 -5.789 1.739 1.00 86.44 279 PRO A N 1
ATOM 2211 C CA . PRO A 1 279 ? -2.148 -5.006 0.640 1.00 86.44 279 PRO A CA 1
ATOM 2212 C C . PRO A 1 279 ? -3.347 -5.711 0.007 1.00 86.44 279 PRO A C 1
ATOM 2214 O O . PRO A 1 279 ? -3.371 -6.936 -0.103 1.00 86.44 279 PRO A O 1
ATOM 2217 N N . ASP A 1 280 ? -4.334 -4.921 -0.381 1.00 84.69 280 ASP A N 1
ATOM 2218 C CA . ASP A 1 280 ? -5.483 -5.315 -1.185 1.00 84.69 280 ASP A CA 1
ATOM 2219 C C . ASP A 1 280 ? -5.261 -4.814 -2.631 1.00 84.69 280 ASP A C 1
ATOM 2221 O O . ASP A 1 280 ? -4.128 -4.764 -3.119 1.00 84.69 280 ASP A O 1
ATOM 2225 N N . ASN A 1 281 ? -6.325 -4.428 -3.329 1.00 83.56 281 ASN A N 1
ATOM 2226 C CA . ASN A 1 281 ? -6.256 -3.905 -4.686 1.00 83.56 281 ASN A CA 1
ATOM 2227 C C . ASN A 1 281 ? -5.430 -2.613 -4.814 1.00 83.56 281 ASN A C 1
ATOM 2229 O O . ASN A 1 281 ? -5.476 -1.713 -3.965 1.00 83.56 281 ASN A O 1
ATOM 2233 N N . ILE A 1 282 ? -4.742 -2.513 -5.955 1.00 89.31 282 ILE A N 1
ATOM 2234 C CA . ILE A 1 282 ? -4.036 -1.316 -6.408 1.00 89.31 282 ILE A CA 1
ATOM 2235 C C . ILE A 1 282 ? -4.965 -0.482 -7.294 1.00 89.31 282 ILE A C 1
ATOM 2237 O O . ILE A 1 282 ? -5.605 -0.999 -8.208 1.00 89.31 282 ILE A O 1
ATOM 2241 N N . TYR A 1 283 ? -4.973 0.822 -7.051 1.00 89.94 283 TYR A N 1
ATOM 2242 C CA . TYR A 1 283 ? -5.677 1.840 -7.814 1.00 89.94 283 TYR A CA 1
ATOM 2243 C C . TYR A 1 283 ? -4.687 2.892 -8.302 1.00 89.94 283 TYR A C 1
ATOM 2245 O O . TYR A 1 283 ? -3.628 3.103 -7.709 1.00 89.94 283 TYR A O 1
ATOM 2253 N N . LEU A 1 284 ? -5.041 3.583 -9.379 1.00 89.88 284 LEU A N 1
ATOM 2254 C CA . LEU A 1 284 ? -4.246 4.680 -9.910 1.00 89.88 284 LEU A CA 1
ATOM 2255 C C . LEU A 1 284 ? -5.003 5.992 -9.761 1.00 89.88 284 LEU A C 1
ATOM 2257 O O . LEU A 1 284 ? -6.206 6.074 -9.995 1.00 89.88 284 LEU A O 1
ATOM 2261 N N . THR A 1 285 ? -4.263 7.026 -9.392 1.00 89.00 285 THR A N 1
ATOM 2262 C CA . THR A 1 285 ? -4.700 8.421 -9.456 1.00 89.00 285 THR A CA 1
ATOM 2263 C C . THR A 1 285 ? -3.892 9.147 -10.528 1.00 89.00 285 THR A C 1
ATOM 2265 O O . THR A 1 285 ? -2.938 8.572 -11.063 1.00 89.00 285 THR A O 1
ATOM 2268 N N . PRO A 1 286 ? -4.208 10.414 -10.849 1.00 89.88 286 PRO A N 1
ATOM 2269 C CA . PRO A 1 286 ? -3.387 11.200 -11.767 1.00 89.88 286 PRO A CA 1
ATOM 2270 C C . PRO A 1 286 ? -1.927 11.383 -11.319 1.00 89.88 286 PRO A C 1
ATOM 2272 O O . PRO A 1 286 ? -1.072 11.667 -12.154 1.00 89.88 286 PRO A O 1
ATOM 2275 N N . THR A 1 287 ? -1.624 11.223 -10.025 1.00 87.81 287 THR A N 1
ATOM 2276 C CA . THR A 1 287 ? -0.298 11.528 -9.456 1.00 87.81 287 THR A CA 1
ATOM 2277 C C . THR A 1 287 ? 0.389 10.354 -8.766 1.00 87.81 287 THR A C 1
ATOM 2279 O O . THR A 1 287 ? 1.600 10.420 -8.547 1.00 87.81 287 THR A O 1
ATOM 2282 N N . SER A 1 288 ? -0.348 9.297 -8.420 1.00 86.75 288 SER A N 1
ATOM 2283 C CA . SER A 1 288 ? 0.130 8.269 -7.492 1.00 86.75 288 SER A CA 1
ATOM 2284 C C . SER A 1 288 ? -0.487 6.892 -7.743 1.00 86.75 288 SER A C 1
ATOM 2286 O O . SER A 1 288 ? -1.631 6.770 -8.194 1.00 86.75 288 SER A O 1
ATOM 2288 N N . ILE A 1 289 ? 0.256 5.852 -7.362 1.00 88.44 289 ILE A N 1
ATOM 2289 C CA . ILE A 1 289 ? -0.242 4.488 -7.160 1.00 88.44 289 ILE A CA 1
ATOM 2290 C C . ILE A 1 289 ? -0.798 4.410 -5.737 1.00 88.44 289 ILE A C 1
ATOM 2292 O O . ILE A 1 289 ? -0.096 4.744 -4.785 1.00 88.44 289 ILE A O 1
ATOM 2296 N N . ILE A 1 290 ? -2.039 3.965 -5.581 1.00 86.69 290 ILE A N 1
ATOM 2297 C CA . ILE A 1 290 ? -2.705 3.815 -4.287 1.00 86.69 290 ILE A CA 1
ATOM 2298 C C . ILE A 1 290 ? -2.991 2.340 -4.029 1.00 86.69 290 ILE A C 1
ATOM 2300 O O . ILE A 1 290 ? -3.394 1.618 -4.930 1.00 86.69 290 ILE A O 1
ATOM 2304 N N . THR A 1 291 ? -2.825 1.888 -2.793 1.00 84.62 291 THR A N 1
ATOM 2305 C CA . THR A 1 291 ? -3.269 0.565 -2.348 1.00 84.62 291 THR A CA 1
ATOM 2306 C C . THR A 1 291 ? -4.044 0.702 -1.052 1.00 84.62 291 THR A C 1
ATOM 2308 O O . THR A 1 291 ? -3.652 1.458 -0.163 1.00 84.62 291 THR A O 1
ATOM 2311 N N . MET A 1 292 ? -5.126 -0.056 -0.912 1.00 82.31 292 MET A N 1
ATOM 2312 C CA . MET A 1 292 ? -5.715 -0.261 0.408 1.00 82.31 292 MET A CA 1
ATOM 2313 C C . MET A 1 292 ? -4.865 -1.303 1.137 1.00 82.31 292 MET A C 1
ATOM 2315 O O . MET A 1 292 ? -4.455 -2.298 0.546 1.00 82.31 292 MET A O 1
ATOM 2319 N N . LEU A 1 293 ? -4.542 -1.062 2.398 1.00 84.56 293 LEU A N 1
ATOM 2320 C CA . LEU A 1 293 ? -3.858 -1.997 3.278 1.00 84.56 293 LEU A CA 1
ATOM 2321 C C . LEU A 1 293 ? -4.868 -2.418 4.335 1.00 84.56 293 LEU A C 1
ATOM 2323 O O . LEU A 1 293 ? -5.457 -1.580 5.020 1.00 84.56 293 LEU A O 1
ATOM 2327 N N . ASN A 1 294 ? -5.068 -3.721 4.457 1.00 85.56 294 ASN A N 1
ATOM 2328 C CA . ASN A 1 294 ? -5.977 -4.300 5.421 1.00 85.56 294 ASN A CA 1
ATOM 2329 C C . ASN A 1 294 ? -5.174 -4.870 6.589 1.00 85.56 294 ASN A C 1
ATOM 2331 O O . ASN A 1 294 ? -4.407 -5.823 6.423 1.00 85.56 294 ASN A O 1
ATOM 2335 N N . ALA A 1 295 ? -5.342 -4.282 7.768 1.00 86.50 295 ALA A N 1
ATOM 2336 C CA . ALA A 1 295 ? -4.746 -4.781 8.993 1.00 86.50 295 ALA A CA 1
ATOM 2337 C C . ALA A 1 295 ? -5.811 -5.494 9.825 1.00 86.50 295 ALA A C 1
ATOM 2339 O O . ALA A 1 295 ? -6.830 -4.898 10.168 1.00 86.50 295 ALA A O 1
ATOM 2340 N N . GLN A 1 296 ? -5.576 -6.756 10.177 1.00 88.56 296 GLN A N 1
ATOM 2341 C CA . GLN A 1 296 ? -6.466 -7.501 11.066 1.00 88.56 296 GLN A CA 1
ATOM 2342 C C . GLN A 1 296 ? -5.736 -7.861 12.344 1.00 88.56 296 GLN A C 1
ATOM 2344 O O . GLN A 1 296 ? -4.541 -8.165 12.354 1.00 88.56 296 GLN A O 1
ATOM 2349 N N . GLY A 1 297 ? -6.461 -7.838 13.449 1.00 88.25 297 GLY A N 1
ATOM 2350 C CA . GLY A 1 297 ? -5.841 -7.985 14.747 1.00 88.25 297 GLY A CA 1
ATOM 2351 C C . GLY A 1 297 ? -6.838 -8.190 15.856 1.00 88.25 297 GLY A C 1
ATOM 2352 O O . GLY A 1 297 ? -7.945 -8.691 15.641 1.00 88.25 297 GLY A O 1
ATOM 2353 N N . ASN A 1 298 ? -6.415 -7.799 17.048 1.00 84.94 298 ASN A N 1
ATOM 2354 C CA . ASN A 1 298 ? -7.277 -7.669 18.198 1.00 84.94 298 ASN A CA 1
ATOM 2355 C C . ASN A 1 298 ? -7.183 -6.267 18.775 1.00 84.94 298 ASN A C 1
ATOM 2357 O O . ASN A 1 298 ? -6.114 -5.665 18.734 1.00 84.94 298 ASN A O 1
ATOM 2361 N N . LEU A 1 299 ? -8.292 -5.759 19.300 1.00 76.31 299 LEU A N 1
ATOM 2362 C CA . LEU A 1 299 ? -8.361 -4.464 19.951 1.00 76.31 299 LEU A CA 1
ATOM 2363 C C . LEU A 1 299 ? -9.176 -4.572 21.230 1.00 76.31 299 LEU A C 1
ATOM 2365 O O . LEU A 1 299 ? -10.285 -5.096 21.232 1.00 76.31 299 LEU A O 1
ATOM 2369 N N . SER A 1 300 ? -8.619 -4.043 22.309 1.00 71.62 300 SER A N 1
ATOM 2370 C CA . SER A 1 300 ? -9.268 -3.937 23.607 1.00 71.62 300 SER A CA 1
ATOM 2371 C C . SER A 1 300 ? -9.215 -2.493 24.085 1.00 71.62 300 SER A C 1
ATOM 2373 O O . SER A 1 300 ? -8.254 -1.768 23.821 1.00 71.62 300 SER A O 1
ATOM 2375 N N . VAL A 1 301 ? -10.269 -2.077 24.776 1.00 69.88 301 VAL A N 1
ATOM 2376 C CA . VAL A 1 301 ? -10.382 -0.747 25.369 1.00 69.88 301 VAL A CA 1
ATOM 2377 C C . VAL A 1 301 ? -10.410 -0.919 26.878 1.00 69.88 301 VAL A C 1
ATOM 2379 O O . VAL A 1 301 ? -11.243 -1.655 27.403 1.00 69.88 301 VAL A O 1
ATOM 2382 N N . GLN A 1 302 ? -9.490 -0.257 27.573 1.00 67.75 302 GLN A N 1
ATOM 2383 C CA . GLN A 1 302 ? -9.413 -0.254 29.029 1.00 67.75 302 GLN A CA 1
ATOM 2384 C C . GLN A 1 302 ? -9.732 1.148 29.544 1.00 67.75 302 GLN A C 1
ATOM 2386 O O . GLN A 1 302 ? -9.063 2.114 29.183 1.00 67.75 302 GLN A O 1
ATOM 2391 N N . ILE A 1 303 ? -10.753 1.262 30.393 1.00 66.25 303 ILE A N 1
ATOM 2392 C CA . ILE A 1 303 ? -11.042 2.500 31.124 1.00 66.25 303 ILE A CA 1
ATOM 2393 C C . ILE A 1 303 ? -10.115 2.516 32.341 1.00 66.25 303 ILE A C 1
ATOM 2395 O O . ILE A 1 303 ? -10.229 1.658 33.214 1.00 66.25 303 ILE A O 1
ATOM 2399 N N . LEU A 1 304 ? -9.161 3.448 32.365 1.00 65.94 304 LEU A N 1
ATOM 2400 C CA . LEU A 1 304 ? -8.162 3.564 33.432 1.00 65.94 304 LEU A CA 1
ATOM 2401 C C . LEU A 1 304 ? -8.654 4.426 34.598 1.00 65.94 304 LEU A C 1
ATOM 2403 O O . LEU A 1 304 ? -8.248 4.202 35.737 1.00 65.94 304 LEU A O 1
ATOM 2407 N N . LYS A 1 305 ? -9.499 5.422 34.314 1.00 59.50 305 LYS A N 1
ATOM 2408 C CA . LYS A 1 305 ? -10.084 6.334 35.303 1.00 59.50 305 LYS A CA 1
ATOM 2409 C C . LYS A 1 305 ? -11.530 6.642 34.918 1.00 59.50 305 LYS A C 1
ATOM 2411 O O . LYS A 1 305 ? -11.803 6.865 33.738 1.00 59.50 305 LYS A O 1
ATOM 2416 N N . LEU A 1 306 ? -12.416 6.607 35.912 1.00 51.22 306 LEU A N 1
ATOM 2417 C CA . LEU A 1 306 ? -13.814 7.041 35.822 1.00 51.22 306 LEU A CA 1
ATOM 2418 C C . LEU A 1 306 ? -13.928 8.532 36.139 1.00 51.22 306 LEU A C 1
ATOM 2420 O O . LEU A 1 306 ? -13.158 8.990 37.015 1.00 51.22 306 LEU A O 1
#

Sequence (306 aa):
LKIGLARFVEPALQNQMTRLSGQLDQEIQKRLNLREYIQQAWLKLQQPVQIDKTYNAWLTVIPHDIRISPLQAANGQLNLRIGFNSFIQTVTNGKPTVKINPTLPKLITDKRLTDNVQIGLVGEVPFTHATQLLKEQVTGKTYHAEGGKQQITVNDVAISSSGDKLVVMLDINGKVKTGLFTKKIIGKVFLKAIPYYDAATTSIRIRNLDYDLQTKDQLLRTASWLVKGKFIQNLEQQVNFPVKAQLDQARTLLQKSLDQATFADQSILLKGNIRSFTPDNIYLTPTSIITMLNAQGNLSVQILKL

Secondary structure (DSSP, 8-state):
----THHHHHHHHHHHHHHHHHHHHHHHHHH--HHHHHHHHHHHHTS-EEEETTTTEEEEEEEEEEEEPPPEEETTEEE--EEEEEEEEEESSS--------SPPPEEE-TT---EEEEEEEEEEEHHHHHHHHHHHHTT-EEEEGGGTEEEEEEEEEEEEETTEEEEEEEEEEEEEETTEEEEEEEEEEEEEEEEEETTTTEEEEEEEEE-TTS-HHHHHHHHHHHTSHHHHHHHHH-EEE-HHHHHHHHHHHHHHHHH-EETTTTEEEEEEEEEEEEEEEEE-SSEEEEEEEEEEEEEEEE---

Organism: NCBI:txid448109

InterPro domains:
  IPR025515 Protein of unknown function DUF4403 [PF14356] (2-303)

Radius of gyration: 30.33 Å; chains: 1; bounding box: 56×61×95 Å